Protein AF-0000000074498693 (afdb_homodimer)

Structure (mmCIF, N/CA/C/O backbone):
data_AF-0000000074498693-model_v1
#
loop_
_entity.id
_entity.type
_entity.pdbx_description
1 polymer Gamma-glutamylcyclotransferase
#
loop_
_atom_site.group_PDB
_atom_site.id
_atom_site.type_symbol
_atom_site.label_atom_id
_atom_site.label_alt_id
_atom_site.label_comp_id
_atom_site.label_asym_id
_atom_site.label_entity_id
_atom_site.label_seq_id
_atom_site.pdbx_PDB_ins_code
_atom_site.Cartn_x
_atom_site.Cartn_y
_atom_site.Cartn_z
_atom_site.occupancy
_atom_site.B_iso_or_equiv
_atom_site.auth_seq_id
_atom_site.auth_comp_id
_atom_site.auth_asym_id
_atom_site.auth_atom_id
_atom_site.pdbx_PDB_model_num
ATOM 1 N N . MET A 1 1 ? -15.578 0.5 -3.859 1 61.97 1 MET A N 1
ATOM 2 C CA . MET A 1 1 ? -15.953 -0.867 -4.211 1 61.97 1 MET A CA 1
ATOM 3 C C . MET A 1 1 ? -14.766 -1.813 -4.059 1 61.97 1 MET A C 1
ATOM 5 O O . MET A 1 1 ? -13.609 -1.393 -4.168 1 61.97 1 MET A O 1
ATOM 9 N N . GLU A 1 2 ? -14.906 -3.078 -3.59 1 74.88 2 GLU A N 1
ATOM 10 C CA . GLU A 1 2 ? -13.812 -3.994 -3.289 1 74.88 2 GLU A CA 1
ATOM 11 C C . GLU A 1 2 ? -13.742 -5.125 -4.312 1 74.88 2 GLU A C 1
ATOM 13 O O . GLU A 1 2 ? -14.766 -5.535 -4.863 1 74.88 2 GLU A O 1
ATOM 18 N N . ALA A 1 3 ? -12.625 -5.484 -4.699 1 83.38 3 ALA A N 1
ATOM 19 C CA . ALA A 1 3 ? -12.352 -6.613 -5.59 1 83.38 3 ALA A CA 1
ATOM 20 C C . ALA A 1 3 ? -11.484 -7.66 -4.902 1 83.38 3 ALA A C 1
ATOM 22 O O . ALA A 1 3 ? -10.695 -7.332 -4.016 1 83.38 3 ALA A O 1
ATOM 23 N N . LEU A 1 4 ? -11.805 -8.961 -5.27 1 90.38 4 LEU A N 1
ATOM 24 C CA . LEU A 1 4 ? -10.969 -10.055 -4.789 1 90.38 4 LEU A CA 1
ATOM 25 C C . LEU A 1 4 ? -9.945 -10.453 -5.844 1 90.38 4 LEU A C 1
ATOM 27 O O . LEU A 1 4 ? -10.297 -10.672 -7.008 1 90.38 4 LEU A O 1
ATOM 31 N N . TYR A 1 5 ? -8.734 -10.43 -5.402 1 93.25 5 TYR A N 1
ATOM 32 C CA . TYR A 1 5 ? -7.609 -10.812 -6.25 1 93.25 5 TYR A CA 1
ATOM 33 C C . TYR A 1 5 ? -6.93 -12.07 -5.719 1 93.25 5 TYR A C 1
ATOM 35 O O . TYR A 1 5 ? -6.434 -12.086 -4.59 1 93.25 5 TYR A O 1
ATOM 43 N N . PHE A 1 6 ? -6.93 -13.156 -6.605 1 96.81 6 PHE A N 1
ATOM 44 C CA . PHE A 1 6 ? -6.227 -14.391 -6.27 1 96.81 6 PHE A CA 1
ATOM 45 C C . PHE A 1 6 ? -4.805 -14.367 -6.812 1 96.81 6 PHE A C 1
ATOM 47 O O . PHE A 1 6 ? -4.598 -14.43 -8.031 1 96.81 6 PHE A O 1
ATOM 54 N N . ALA A 1 7 ? -3.871 -14.352 -5.918 1 95.44 7 ALA A N 1
ATOM 55 C CA . ALA A 1 7 ? -2.455 -14.344 -6.277 1 95.44 7 ALA A CA 1
ATOM 56 C C . ALA A 1 7 ? -1.833 -15.727 -6.098 1 95.44 7 ALA A C 1
ATOM 58 O O . ALA A 1 7 ? -2.057 -16.391 -5.078 1 95.44 7 ALA A O 1
ATOM 59 N N . TYR A 1 8 ? -1.045 -16.094 -7.094 1 98.25 8 TYR A N 1
ATOM 60 C CA . TYR A 1 8 ? -0.426 -17.422 -7.043 1 98.25 8 TYR A CA 1
ATOM 61 C C . TYR A 1 8 ? 1.067 -17.328 -7.336 1 98.25 8 TYR A C 1
ATOM 63 O O . TYR A 1 8 ? 1.794 -18.312 -7.184 1 98.25 8 TYR A O 1
ATOM 71 N N . GLY A 1 9 ? 1.577 -16.25 -7.816 1 96.25 9 GLY A N 1
ATOM 72 C CA . GLY A 1 9 ? 2.98 -16.016 -8.133 1 96.25 9 GLY A CA 1
ATOM 73 C C . GLY A 1 9 ? 3.68 -15.125 -7.125 1 96.25 9 GLY A C 1
ATOM 74 O O . GLY A 1 9 ? 3.592 -15.352 -5.918 1 96.25 9 GLY A O 1
ATOM 75 N N . SER A 1 10 ? 4.43 -14.078 -7.652 1 94 10 SER A N 1
ATOM 76 C CA . SER A 1 10 ? 5.219 -13.211 -6.781 1 94 10 SER A CA 1
ATOM 77 C C . SER A 1 10 ? 4.32 -12.391 -5.859 1 94 10 SER A C 1
ATOM 79 O O . SER A 1 10 ? 4.719 -12.047 -4.746 1 94 10 SER A O 1
ATOM 81 N N . ASN A 1 11 ? 3.088 -12.188 -6.266 1 90.44 11 ASN A N 1
ATOM 82 C CA . ASN A 1 11 ? 2.17 -11.375 -5.48 1 90.44 11 ASN A CA 1
ATOM 83 C C . ASN A 1 11 ? 1.578 -12.156 -4.312 1 90.44 11 ASN A C 1
ATOM 85 O O . ASN A 1 11 ? 0.739 -11.641 -3.574 1 90.44 11 ASN A O 1
ATOM 89 N N . LEU A 1 12 ? 2.055 -13.43 -4.156 1 91.88 12 LEU A N 1
ATOM 90 C CA . LEU A 1 12 ? 1.799 -14.062 -2.869 1 91.88 12 LEU A CA 1
ATOM 91 C C . LEU A 1 12 ? 2.365 -13.227 -1.726 1 91.88 12 LEU A C 1
ATOM 93 O O . LEU A 1 12 ? 1.802 -13.203 -0.629 1 91.88 12 LEU A O 1
ATOM 97 N N . LEU A 1 13 ? 3.51 -12.586 -2.037 1 88.88 13 LEU A N 1
ATOM 98 C CA . LEU A 1 13 ? 4.195 -11.789 -1.029 1 88.88 13 LEU A CA 1
ATOM 99 C C . LEU A 1 13 ? 3.617 -10.375 -0.966 1 88.88 13 LEU A C 1
ATOM 101 O O . LEU A 1 13 ? 3.594 -9.664 -1.973 1 88.88 13 LEU A O 1
ATOM 105 N N . ARG A 1 14 ? 3.17 -9.977 0.215 1 83.38 14 ARG A N 1
ATOM 106 C CA . ARG A 1 14 ? 2.508 -8.688 0.404 1 83.38 14 ARG A CA 1
ATOM 107 C C . ARG A 1 14 ? 3.406 -7.539 -0.042 1 83.38 14 ARG A C 1
ATOM 109 O O . ARG A 1 14 ? 2.943 -6.598 -0.691 1 83.38 14 ARG A O 1
ATOM 116 N N . GLU A 1 15 ? 4.672 -7.609 0.373 1 80.31 15 GLU A N 1
ATOM 117 C CA . GLU A 1 15 ? 5.617 -6.551 0.038 1 80.31 15 GLU A CA 1
ATOM 118 C C . GLU A 1 15 ? 5.766 -6.402 -1.474 1 80.31 15 GLU A C 1
ATOM 120 O O . GLU A 1 15 ? 5.941 -5.293 -1.979 1 80.31 15 GLU A O 1
ATOM 125 N N . ARG A 1 16 ? 5.727 -7.57 -2.227 1 82.44 16 ARG A N 1
ATOM 126 C CA . ARG A 1 16 ? 5.773 -7.52 -3.686 1 82.44 16 ARG A CA 1
ATOM 127 C C . ARG A 1 16 ? 4.488 -6.922 -4.254 1 82.44 16 ARG A C 1
ATOM 129 O O . ARG A 1 16 ? 4.531 -6.113 -5.184 1 82.44 16 ARG A O 1
ATOM 136 N N . LEU A 1 17 ? 3.359 -7.336 -3.697 1 80.69 17 LEU A N 1
ATOM 137 C CA . LEU A 1 17 ? 2.061 -6.832 -4.129 1 80.69 17 LEU A CA 1
ATOM 138 C C . LEU A 1 17 ? 2.006 -5.312 -4.02 1 80.69 17 LEU A C 1
ATOM 140 O O . LEU A 1 17 ? 1.424 -4.645 -4.879 1 80.69 17 LEU A O 1
ATOM 144 N N . LEU A 1 18 ? 2.611 -4.887 -3.033 1 74.56 18 LEU A N 1
ATOM 145 C CA . LEU A 1 18 ? 2.475 -3.471 -2.709 1 74.56 18 LEU A CA 1
ATOM 146 C C . LEU A 1 18 ? 3.623 -2.664 -3.303 1 74.56 18 LEU A C 1
ATOM 148 O O . LEU A 1 18 ? 3.695 -1.447 -3.113 1 74.56 18 LEU A O 1
ATOM 152 N N . LEU A 1 19 ? 4.469 -3.646 -4.027 1 62.22 19 LEU A N 1
ATOM 153 C CA . LEU A 1 19 ? 5.598 -2.967 -4.656 1 62.22 19 LEU A CA 1
ATOM 154 C C . LEU A 1 19 ? 5.113 -1.978 -5.711 1 62.22 19 LEU A C 1
ATOM 156 O O . LEU A 1 19 ? 4.277 -2.318 -6.555 1 62.22 19 LEU A O 1
ATOM 160 N N . GLY A 1 20 ? 5.121 -0.682 -5.449 1 56.31 20 GLY A N 1
ATOM 161 C CA . GLY A 1 20 ? 4.73 0.388 -6.352 1 56.31 20 GLY A CA 1
ATOM 162 C C . GLY A 1 20 ? 3.615 1.256 -5.805 1 56.31 20 GLY A C 1
ATOM 163 O O . GLY A 1 20 ? 3.371 2.354 -6.309 1 56.31 20 GLY A O 1
ATOM 164 N N . SER A 1 21 ? 2.75 0.373 -5.301 1 58.94 21 SER A N 1
ATOM 165 C CA . SER A 1 21 ? 1.729 1.173 -4.637 1 58.94 21 SER A CA 1
ATOM 166 C C . SER A 1 21 ? 2.254 1.769 -3.334 1 58.94 21 SER A C 1
ATOM 168 O O . SER A 1 21 ? 1.604 2.625 -2.73 1 58.94 21 SER A O 1
ATOM 170 N N . ALA A 1 22 ? 3.414 1.133 -3.07 1 56.16 22 ALA A N 1
ATOM 171 C CA . ALA A 1 22 ? 3.998 1.378 -1.754 1 56.16 22 ALA A CA 1
ATOM 172 C C . ALA A 1 22 ? 4.574 2.789 -1.662 1 56.16 22 ALA A C 1
ATOM 174 O O . ALA A 1 22 ? 5.059 3.334 -2.656 1 56.16 22 ALA A O 1
ATOM 175 N N . ALA A 1 23 ? 3.969 3.529 -0.821 1 63.62 23 ALA A N 1
ATOM 176 C CA . ALA A 1 23 ? 4.625 4.758 -0.383 1 63.62 23 ALA A CA 1
ATOM 177 C C . ALA A 1 23 ? 5.809 4.453 0.53 1 63.62 23 ALA A C 1
ATOM 179 O O . ALA A 1 23 ? 5.672 3.717 1.51 1 63.62 23 ALA A O 1
ATOM 180 N N . ALA A 1 24 ? 6.977 4.676 -0.04 1 69.5 24 ALA A N 1
ATOM 181 C CA . ALA A 1 24 ? 8.156 4.547 0.816 1 69.5 24 ALA A CA 1
ATOM 182 C C . ALA A 1 24 ? 8.484 5.867 1.498 1 69.5 24 ALA A C 1
ATOM 184 O O . ALA A 1 24 ? 8.453 6.926 0.865 1 69.5 24 ALA A O 1
ATOM 185 N N . PRO A 1 25 ? 8.703 5.758 2.82 1 76.56 25 PRO A N 1
ATOM 186 C CA . PRO A 1 25 ? 9.102 7.008 3.469 1 76.56 25 PRO A CA 1
ATOM 187 C C . PRO A 1 25 ? 10.5 7.473 3.047 1 76.56 25 PRO A C 1
ATOM 189 O O . PRO A 1 25 ? 11.445 6.68 3.043 1 76.56 25 PRO A O 1
ATOM 192 N N . CYS A 1 26 ? 10.562 8.656 2.596 1 78.62 26 CYS A N 1
ATOM 193 C CA . CYS A 1 26 ? 11.844 9.289 2.291 1 78.62 26 CYS A CA 1
ATOM 194 C C . CYS A 1 26 ? 12.461 9.906 3.541 1 78.62 26 CYS A C 1
ATOM 196 O O . CYS A 1 26 ? 13.688 9.961 3.67 1 78.62 26 CYS A O 1
ATOM 198 N N . GLY A 1 27 ? 11.664 10.359 4.43 1 87.56 27 GLY A N 1
ATOM 199 C CA . GLY A 1 27 ? 12.117 10.977 5.668 1 87.56 27 GLY A CA 1
ATOM 200 C C . GLY A 1 27 ? 11.219 12.109 6.137 1 87.56 27 GLY A C 1
ATOM 201 O O . GLY A 1 27 ? 10.273 12.484 5.441 1 87.56 27 GLY A O 1
ATOM 202 N N . THR A 1 28 ? 11.578 12.586 7.379 1 94.81 28 THR A N 1
ATOM 203 C CA . THR A 1 28 ? 10.852 13.734 7.906 1 94.81 28 THR A CA 1
ATOM 204 C C . THR A 1 28 ? 11.328 15.023 7.25 1 94.81 28 THR A C 1
ATOM 206 O O . THR A 1 28 ? 12.438 15.078 6.703 1 94.81 28 THR A O 1
ATOM 209 N N . ALA A 1 29 ? 10.484 16.031 7.195 1 97.25 29 ALA A N 1
ATOM 210 C CA . ALA A 1 29 ? 10.828 17.344 6.652 1 97.25 29 ALA A CA 1
ATOM 211 C C . ALA A 1 29 ? 10.008 18.438 7.309 1 97.25 29 ALA A C 1
ATOM 213 O O . ALA A 1 29 ? 8.977 18.172 7.934 1 97.25 29 ALA A O 1
ATOM 214 N N . ARG A 1 30 ? 10.523 19.594 7.168 1 98.31 30 ARG A N 1
ATOM 215 C CA . ARG A 1 30 ? 9.898 20.797 7.742 1 98.31 30 ARG A CA 1
ATOM 216 C C . ARG A 1 30 ? 9.367 21.719 6.648 1 98.31 30 ARG A C 1
ATOM 218 O O . ARG A 1 30 ? 10.07 22 5.672 1 98.31 30 ARG A O 1
ATOM 225 N N . LEU A 1 31 ? 8.133 22.125 6.727 1 98.56 31 LEU A N 1
ATOM 226 C CA . LEU A 1 31 ? 7.535 23.156 5.883 1 98.56 31 LEU A CA 1
ATOM 227 C C . LEU A 1 31 ? 7.547 24.5 6.59 1 98.56 31 LEU A C 1
ATOM 229 O O . LEU A 1 31 ? 6.758 24.734 7.508 1 98.56 31 LEU A O 1
ATOM 233 N N . PRO A 1 32 ? 8.438 25.391 6.156 1 97.94 32 PRO A N 1
ATOM 234 C CA . PRO A 1 32 ? 8.484 26.703 6.82 1 97.94 32 PRO A CA 1
ATOM 235 C C . PRO A 1 32 ? 7.336 27.625 6.406 1 97.94 32 PRO A C 1
ATOM 237 O O . PRO A 1 32 ? 6.727 27.406 5.355 1 97.94 32 PRO A O 1
ATOM 240 N N . ASP A 1 33 ? 6.973 28.594 7.242 1 98.12 33 ASP A N 1
ATOM 241 C CA . ASP A 1 33 ? 6.066 29.719 6.996 1 98.12 33 ASP A CA 1
ATOM 242 C C . ASP A 1 33 ? 4.625 29.234 6.844 1 98.12 33 ASP A C 1
ATOM 244 O O . ASP A 1 33 ? 3.795 29.922 6.242 1 98.12 33 ASP A O 1
ATOM 248 N N . PHE A 1 34 ? 4.312 28.078 7.312 1 98.44 34 PHE A N 1
ATOM 249 C CA . PHE A 1 34 ? 2.973 27.516 7.445 1 98.44 34 PHE A CA 1
ATOM 250 C C . PHE A 1 34 ? 2.715 27.078 8.883 1 98.44 34 PHE A C 1
ATOM 252 O O . PHE A 1 34 ? 3.656 26.844 9.641 1 98.44 34 PHE A O 1
ATOM 259 N N . LYS A 1 35 ? 1.528 26.953 9.219 1 98.25 35 LYS A N 1
ATOM 260 C CA . LYS A 1 35 ? 1.15 26.328 10.484 1 98.25 35 LYS A CA 1
ATOM 261 C C . LYS A 1 35 ? 0.083 25.25 10.273 1 98.25 35 LYS A C 1
ATOM 263 O O . LYS A 1 35 ? -0.69 25.312 9.312 1 98.25 35 LYS A O 1
ATOM 268 N N . LEU A 1 36 ? 0.087 24.234 11.141 1 98.56 36 LEU A N 1
ATOM 269 C CA . LEU A 1 36 ? -0.944 23.203 11.195 1 98.56 36 LEU A CA 1
ATOM 270 C C . LEU A 1 36 ? -2.225 23.75 11.82 1 98.56 36 LEU A C 1
ATOM 272 O O . LEU A 1 36 ? -2.176 24.438 12.844 1 98.56 36 LEU A O 1
ATOM 276 N N . ASP A 1 37 ? -3.277 23.609 11.188 1 98.12 37 ASP A N 1
ATOM 277 C CA . ASP A 1 37 ? -4.59 23.953 11.727 1 98.12 37 ASP A CA 1
ATOM 278 C C . ASP A 1 37 ? -5.598 22.844 11.453 1 98.12 37 ASP A C 1
ATOM 280 O O . ASP A 1 37 ? -5.285 21.859 10.766 1 98.12 37 ASP A O 1
ATOM 284 N N . PHE A 1 38 ? -6.727 22.922 12.086 1 98.56 38 PHE A N 1
ATOM 285 C CA . PHE A 1 38 ? -7.801 21.953 11.93 1 98.56 38 PHE A CA 1
ATOM 286 C C . PHE A 1 38 ? -9.117 22.641 11.609 1 98.56 38 PHE A C 1
ATOM 288 O O . PHE A 1 38 ? -9.414 23.719 12.148 1 98.56 38 PHE A O 1
ATOM 295 N N . GLY A 1 39 ? -9.828 22.031 10.734 1 97.38 39 GLY A N 1
ATOM 296 C CA . GLY A 1 39 ? -11.094 22.672 10.414 1 97.38 39 GLY A CA 1
ATOM 297 C C . GLY A 1 39 ? -12.031 21.781 9.617 1 97.38 39 GLY A C 1
ATOM 298 O O . GLY A 1 39 ? -11.75 20.594 9.414 1 97.38 39 GLY A O 1
ATOM 299 N N . HIS A 1 40 ? -13.188 22.406 9.328 1 96 40 HIS A N 1
ATOM 300 C CA . HIS A 1 40 ? -14.258 21.797 8.555 1 96 40 HIS A CA 1
ATOM 301 C C . HIS A 1 40 ? -14.383 22.453 7.18 1 96 40 HIS A C 1
ATOM 303 O O . HIS A 1 40 ? -14.398 23.672 7.066 1 96 40 HIS A O 1
ATOM 309 N N . HIS A 1 41 ? -14.398 21.578 6.145 1 95.31 41 HIS A N 1
ATOM 310 C CA . HIS A 1 41 ? -14.656 22.109 4.812 1 95.31 41 HIS A CA 1
ATOM 311 C C . HIS A 1 41 ? -16.031 22.766 4.73 1 95.31 41 HIS A C 1
ATOM 313 O O . HIS A 1 41 ? -17.047 22.109 4.93 1 95.31 41 HIS A O 1
ATOM 319 N N . GLN A 1 42 ? -16.109 24.062 4.52 1 94.75 42 GLN A N 1
ATOM 320 C CA . GLN A 1 42 ? -17.328 24.859 4.434 1 94.75 42 GLN A CA 1
ATOM 321 C C . GLN A 1 42 ? -18.172 24.703 5.699 1 94.75 42 GLN A C 1
ATOM 323 O O . GLN A 1 42 ? -19.391 24.688 5.637 1 94.75 42 GLN A O 1
ATOM 328 N N . GLY A 1 43 ? -17.5 24.469 6.754 1 94.75 43 GLY A N 1
ATOM 329 C CA . GLY A 1 43 ? -18.172 24.422 8.039 1 94.75 43 GLY A CA 1
ATOM 330 C C . GLY A 1 43 ? -18.859 23.094 8.312 1 94.75 43 GLY A C 1
ATOM 331 O O . GLY A 1 43 ? -19.484 22.906 9.352 1 94.75 43 GLY A O 1
ATOM 332 N N . ARG A 1 44 ? -18.703 22.188 7.438 1 92.38 44 ARG A N 1
ATOM 333 C CA . ARG A 1 44 ? -19.344 20.891 7.594 1 92.38 44 ARG A CA 1
ATOM 334 C C . ARG A 1 44 ? -18.406 19.891 8.25 1 92.38 44 ARG A C 1
ATOM 336 O O . ARG A 1 44 ? -17.312 19.641 7.742 1 92.38 44 ARG A O 1
ATOM 343 N N . THR A 1 45 ? -18.844 19.438 9.352 1 92.62 45 THR A N 1
ATOM 344 C CA . THR A 1 45 ? -18.047 18.453 10.078 1 92.62 45 THR A CA 1
ATOM 345 C C . THR A 1 45 ? -17.812 17.203 9.227 1 92.62 45 THR A C 1
ATOM 347 O O . THR A 1 45 ? -18.734 16.734 8.555 1 92.62 45 THR A O 1
ATOM 350 N N . SER A 1 46 ? -16.609 16.703 9.234 1 91.44 46 SER A N 1
ATOM 351 C CA . SER A 1 46 ? -16.266 15.484 8.508 1 91.44 46 SER A CA 1
ATOM 352 C C . SER A 1 46 ? -17.109 14.312 8.984 1 91.44 46 SER A C 1
ATOM 354 O O . SER A 1 46 ? -17.109 13.977 10.172 1 91.44 46 SER A O 1
ATOM 356 N N . PRO A 1 47 ? -17.875 13.727 8.102 1 88.69 47 PRO A N 1
ATOM 357 C CA . PRO A 1 47 ? -18.641 12.555 8.516 1 88.69 47 PRO A CA 1
ATOM 358 C C . PRO A 1 47 ? -17.766 11.352 8.836 1 88.69 47 PRO A C 1
ATOM 360 O O . PRO A 1 47 ? -18.203 10.422 9.523 1 88.69 47 PRO A O 1
ATOM 363 N N . VAL A 1 48 ? -16.578 11.398 8.391 1 88.75 48 VAL A N 1
ATOM 364 C CA . VAL A 1 48 ? -15.648 10.281 8.547 1 88.75 48 VAL A CA 1
ATOM 365 C C . VAL A 1 48 ? -14.922 10.391 9.891 1 88.75 48 VAL A C 1
ATOM 367 O O . VAL A 1 48 ? -14.812 9.406 10.625 1 88.75 48 VAL A O 1
ATOM 370 N N . TRP A 1 49 ? -14.445 11.617 10.188 1 94.44 49 TRP A N 1
ATOM 371 C CA . TRP A 1 49 ? -13.562 11.781 11.336 1 94.44 49 TRP A CA 1
ATOM 372 C C . TRP A 1 49 ? -14.305 12.422 12.508 1 94.44 49 TRP A C 1
ATOM 374 O O . TRP A 1 49 ? -13.781 12.477 13.625 1 94.44 49 TRP A O 1
ATOM 384 N N . HIS A 1 50 ? -15.539 12.953 12.25 1 95.94 50 HIS A N 1
ATOM 385 C CA . HIS A 1 50 ? -16.406 13.531 13.273 1 95.94 50 HIS A CA 1
ATOM 386 C C . HIS A 1 50 ? -15.688 14.641 14.031 1 95.94 50 HIS A C 1
ATOM 388 O O . HIS A 1 50 ? -15.805 14.734 15.258 1 95.94 50 HIS A O 1
ATOM 394 N N . GLY A 1 51 ? -14.906 15.422 13.422 1 97.56 51 GLY A N 1
ATOM 395 C CA . GLY A 1 51 ? -14.172 16.578 13.891 1 97.56 51 GLY A CA 1
ATOM 396 C C . GLY A 1 51 ? -13.414 17.297 12.781 1 97.56 51 GLY A C 1
ATOM 397 O O . GLY A 1 51 ? -13.508 16.906 11.609 1 97.56 51 GLY A O 1
ATOM 398 N N . GLY A 1 52 ? -12.758 18.359 13.164 1 97.5 52 GLY A N 1
ATOM 399 C CA . GLY A 1 52 ? -11.914 19.031 12.188 1 97.5 52 GLY A CA 1
ATOM 400 C C . GLY A 1 52 ? -10.766 18.156 11.695 1 97.5 52 GLY A C 1
ATOM 401 O O . GLY A 1 52 ? -10.18 17.406 12.469 1 97.5 52 GLY A O 1
ATOM 402 N N . THR A 1 53 ? -10.438 18.266 10.406 1 97.31 53 THR A N 1
ATOM 403 C CA . THR A 1 53 ? -9.273 17.578 9.852 1 97.31 53 THR A CA 1
ATOM 404 C C . THR A 1 53 ? -8.141 18.562 9.594 1 97.31 53 THR A C 1
ATOM 406 O O . THR A 1 53 ? -8.367 19.781 9.555 1 97.31 53 THR A O 1
ATOM 409 N N . ALA A 1 54 ? -6.949 18.016 9.531 1 98.31 54 ALA A N 1
ATOM 410 C CA . ALA A 1 54 ? -5.746 18.844 9.492 1 98.31 54 ALA A CA 1
ATOM 411 C C . ALA A 1 54 ? -5.629 19.578 8.164 1 98.31 54 ALA A C 1
ATOM 413 O O . ALA A 1 54 ? -5.949 19.031 7.109 1 98.31 54 ALA A O 1
ATOM 414 N N . THR A 1 55 ? -5.145 20.781 8.227 1 98.19 55 THR A N 1
ATOM 415 C CA . THR A 1 55 ? -4.762 21.578 7.062 1 98.19 55 THR A CA 1
ATOM 416 C C . THR A 1 55 ? -3.562 22.469 7.391 1 98.19 55 THR A C 1
ATOM 418 O O . THR A 1 55 ? -3.119 22.516 8.539 1 98.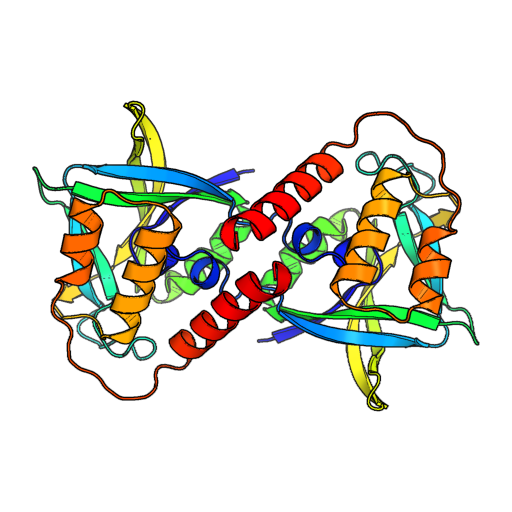19 55 THR A O 1
ATOM 421 N N . ILE A 1 56 ? -2.98 23.016 6.359 1 98.31 56 ILE A N 1
ATOM 422 C CA . ILE A 1 56 ? -1.886 23.953 6.547 1 98.31 56 ILE A CA 1
ATOM 423 C C . ILE A 1 56 ? -2.293 25.328 6.016 1 98.31 56 ILE A C 1
ATOM 425 O O . ILE A 1 56 ? -3.012 25.422 5.016 1 98.31 56 ILE A O 1
ATOM 429 N N . VAL A 1 57 ? -1.888 26.328 6.746 1 97.12 57 VAL A N 1
ATOM 430 C CA . VAL A 1 57 ? -2.178 27.719 6.367 1 97.12 57 VAL A CA 1
ATOM 431 C C . VAL A 1 57 ? -0.9 28.547 6.441 1 97.12 57 VAL A C 1
ATOM 433 O O . VAL A 1 57 ? -0.036 28.297 7.285 1 97.12 57 VAL A O 1
ATOM 436 N N . GLN A 1 58 ? -0.766 29.516 5.449 1 96.69 58 GLN A N 1
ATOM 437 C CA . GLN A 1 58 ? 0.401 30.391 5.473 1 96.69 58 GLN A CA 1
ATOM 438 C C . GLN A 1 58 ? 0.503 31.141 6.797 1 96.69 58 GLN A C 1
ATOM 440 O O . GLN A 1 58 ? -0.48 31.719 7.27 1 96.69 58 GLN A O 1
ATOM 445 N N . SER A 1 59 ? 1.594 31.078 7.418 1 97.75 59 SER A N 1
ATOM 446 C CA . SER A 1 59 ? 1.916 31.703 8.695 1 97.75 59 SER A CA 1
ATOM 447 C C . SER A 1 59 ? 3.414 31.953 8.82 1 97.75 59 SER A C 1
ATOM 449 O O . SER A 1 59 ? 4.148 31.125 9.359 1 97.75 59 SER A O 1
ATOM 451 N N . PRO A 1 60 ? 3.83 33.188 8.375 1 97.56 60 PRO A N 1
ATOM 452 C CA . PRO A 1 60 ? 5.266 33.5 8.414 1 97.56 60 PRO A CA 1
ATOM 453 C C . PRO A 1 60 ? 5.875 33.281 9.797 1 97.56 60 PRO A C 1
ATOM 455 O O . PRO A 1 60 ? 5.34 33.75 10.805 1 97.56 60 PRO A O 1
ATOM 458 N N . GLY A 1 61 ? 6.949 32.562 9.852 1 97.38 61 GLY A N 1
ATOM 459 C CA . GLY A 1 61 ? 7.668 32.312 11.094 1 97.38 61 GLY A CA 1
ATOM 460 C C . GLY A 1 61 ? 7.32 30.984 11.727 1 97.38 61 GLY A C 1
ATOM 461 O O . GLY A 1 61 ? 8.07 30.469 12.562 1 97.38 61 GLY A O 1
ATOM 462 N N . ASP A 1 62 ? 6.168 30.391 11.406 1 98 62 ASP A N 1
ATOM 463 C CA . ASP A 1 62 ? 5.766 29.094 11.914 1 98 62 ASP A CA 1
ATOM 464 C C . ASP A 1 62 ? 6.301 27.969 11.031 1 98 62 ASP A C 1
ATOM 466 O O . ASP A 1 62 ? 7 28.219 10.047 1 98 62 ASP A O 1
ATOM 470 N N . GLU A 1 63 ? 6.09 26.734 11.453 1 98.19 63 GLU A N 1
ATOM 471 C CA . GLU A 1 63 ? 6.535 25.578 10.68 1 98.19 63 GLU A CA 1
ATOM 472 C C . GLU A 1 63 ? 5.613 24.375 10.906 1 98.19 63 GLU A C 1
ATOM 474 O O . GLU A 1 63 ? 4.98 24.266 11.953 1 98.19 63 GLU A O 1
ATOM 479 N N . VAL A 1 64 ? 5.535 23.594 9.922 1 98.69 64 VAL A N 1
ATOM 480 C CA . VAL A 1 64 ? 4.844 22.312 10.008 1 98.69 64 VAL A CA 1
ATOM 481 C C . VAL A 1 64 ? 5.824 21.172 9.727 1 98.69 64 VAL A C 1
ATOM 483 O O . VAL A 1 64 ? 6.559 21.203 8.742 1 98.69 64 VAL A O 1
ATOM 486 N N . TRP A 1 65 ? 5.922 20.25 10.633 1 98.56 65 TRP A N 1
ATOM 487 C CA . TRP A 1 65 ? 6.711 19.047 10.398 1 98.56 65 TRP A CA 1
ATOM 488 C C . TRP A 1 65 ? 5.844 17.938 9.828 1 98.56 65 TRP A C 1
ATOM 490 O O . TRP A 1 65 ? 4.695 17.75 10.25 1 98.56 65 TRP A O 1
ATOM 500 N N . GLY A 1 66 ? 6.359 17.234 8.883 1 98.12 66 GLY A N 1
ATOM 501 C CA . GLY A 1 66 ? 5.688 16.109 8.273 1 98.12 66 GLY A CA 1
ATOM 502 C C . GLY A 1 66 ? 6.648 15.062 7.73 1 98.12 66 GLY A C 1
ATOM 503 O O . GLY A 1 66 ? 7.824 15.047 8.094 1 98.12 66 GLY A O 1
ATOM 504 N N . VAL A 1 67 ? 6.137 14.086 7.004 1 95.38 67 VAL A N 1
ATOM 505 C CA . VAL A 1 67 ? 6.91 13.031 6.355 1 95.38 67 VAL A CA 1
ATOM 506 C C . VAL A 1 67 ? 6.789 13.164 4.836 1 95.38 67 VAL A C 1
ATOM 508 O O . VAL A 1 67 ? 5.719 13.484 4.32 1 95.38 67 VAL A O 1
ATOM 511 N N . VAL A 1 68 ? 7.914 12.992 4.184 1 93.44 68 VAL A N 1
ATOM 512 C CA . VAL A 1 68 ? 7.914 12.922 2.725 1 93.44 68 VAL A CA 1
ATOM 513 C C . VAL A 1 68 ? 7.848 11.469 2.277 1 93.44 68 VAL A C 1
ATOM 515 O O . VAL A 1 68 ? 8.719 10.664 2.619 1 93.44 68 VAL A O 1
ATOM 518 N N . TRP A 1 69 ? 6.699 11.148 1.555 1 87.69 69 TRP A N 1
ATOM 519 C CA . TRP A 1 69 ? 6.539 9.836 0.944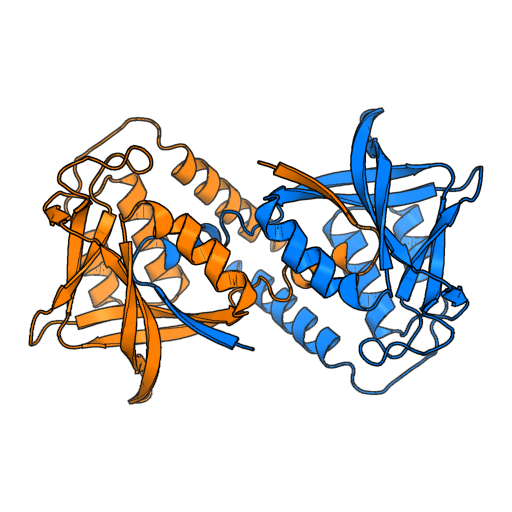 1 87.69 69 TRP A CA 1
ATOM 520 C C . TRP A 1 69 ? 6.969 9.852 -0.519 1 87.69 69 TRP A C 1
ATOM 522 O O . TRP A 1 69 ? 6.66 10.797 -1.249 1 87.69 69 TRP A O 1
ATOM 532 N N . LYS A 1 70 ? 7.785 8.922 -0.833 1 83 70 LYS A N 1
ATOM 533 C CA . LYS A 1 70 ? 8.031 8.641 -2.246 1 83 70 LYS A CA 1
ATOM 534 C C . LYS A 1 70 ? 7.008 7.652 -2.797 1 83 70 LYS A C 1
ATOM 536 O O . LYS A 1 70 ? 6.82 6.57 -2.242 1 83 70 LYS A O 1
ATOM 541 N N . MET A 1 71 ? 6.262 8.07 -3.818 1 77.94 71 MET A N 1
ATOM 542 C CA . MET A 1 71 ? 5.215 7.199 -4.34 1 77.94 71 MET A CA 1
ATOM 543 C C . MET A 1 71 ? 5.18 7.238 -5.863 1 77.94 71 MET A C 1
ATOM 545 O O . MET A 1 71 ? 5.68 8.188 -6.477 1 77.94 71 MET A O 1
ATOM 549 N N . ASN A 1 72 ? 4.602 6.238 -6.41 1 70.94 72 ASN A N 1
ATOM 550 C CA . ASN A 1 72 ? 4.402 6.219 -7.855 1 70.94 72 ASN A CA 1
ATOM 551 C C . ASN A 1 72 ? 3.316 7.203 -8.281 1 70.94 72 ASN A C 1
ATOM 553 O O . ASN A 1 72 ? 2.287 7.328 -7.613 1 70.94 72 ASN A O 1
ATOM 557 N N . THR A 1 73 ? 3.574 7.891 -9.406 1 73.81 73 THR A N 1
ATOM 558 C CA . THR A 1 73 ? 2.615 8.867 -9.914 1 73.81 73 THR A CA 1
ATOM 559 C C . THR A 1 73 ? 1.258 8.211 -10.164 1 73.81 73 THR A C 1
ATOM 561 O O . THR A 1 73 ? 0.221 8.875 -10.094 1 73.81 73 THR A O 1
ATOM 564 N N . SER A 1 74 ? 1.257 6.926 -10.359 1 67.94 74 SER A N 1
ATOM 565 C CA . SER A 1 74 ? 0.01 6.211 -10.609 1 67.94 74 SER A CA 1
ATOM 566 C C . SER A 1 74 ? -0.854 6.141 -9.359 1 67.94 74 SER A C 1
ATOM 568 O O . SER A 1 74 ? -2.061 5.898 -9.438 1 67.94 74 SER A O 1
ATOM 570 N N . ASN A 1 75 ? -0.217 6.422 -8.258 1 72.25 75 ASN A N 1
ATOM 571 C CA . ASN A 1 75 ? -0.938 6.352 -6.988 1 72.25 75 ASN A CA 1
ATOM 572 C C . ASN A 1 75 ? -1.531 7.707 -6.605 1 72.25 75 ASN A C 1
ATOM 574 O O . ASN A 1 75 ? -2.301 7.805 -5.648 1 72.25 75 ASN A O 1
ATOM 578 N N . LEU A 1 76 ? -1.198 8.734 -7.383 1 76.94 76 LEU A N 1
ATOM 579 C CA . LEU A 1 76 ? -1.623 10.094 -7.047 1 76.94 76 LEU A CA 1
ATOM 580 C C . LEU A 1 76 ? -3.139 10.227 -7.145 1 76.94 76 LEU A C 1
ATOM 582 O O . LEU A 1 76 ? -3.752 10.969 -6.375 1 76.94 76 LEU A O 1
ATOM 586 N N . SER A 1 77 ? -3.701 9.484 -8.086 1 76.94 77 SER A N 1
ATOM 587 C CA . SER A 1 77 ? -5.152 9.555 -8.227 1 76.94 77 SER A CA 1
ATOM 588 C C . SER A 1 77 ? -5.855 8.984 -7 1 76.94 77 SER A C 1
ATOM 590 O O . SER A 1 77 ? -6.875 9.516 -6.559 1 76.94 77 SER A O 1
ATOM 592 N N . SER A 1 78 ? -5.34 7.883 -6.469 1 74.88 78 SER A N 1
ATOM 593 C CA . SER A 1 78 ? -5.898 7.301 -5.25 1 74.88 78 SER A CA 1
ATOM 594 C C . SER A 1 78 ? -5.73 8.242 -4.062 1 74.88 78 SER A C 1
ATOM 596 O O . SER A 1 78 ? -6.637 8.375 -3.236 1 74.88 78 SER A O 1
ATOM 598 N N . LEU A 1 79 ? -4.605 8.898 -3.947 1 83.31 79 LEU A N 1
ATOM 599 C CA . LEU A 1 79 ? -4.367 9.883 -2.895 1 83.31 79 LEU A CA 1
ATOM 600 C C . LEU A 1 79 ? -5.332 11.055 -3.014 1 83.31 79 LEU A C 1
ATOM 602 O O . LEU A 1 79 ? -5.871 11.523 -2.01 1 83.31 79 LEU A O 1
ATOM 606 N N . ASP A 1 80 ? -5.578 11.547 -4.258 1 86.31 80 ASP A N 1
ATOM 607 C CA . ASP A 1 80 ? -6.543 12.609 -4.508 1 86.31 80 ASP A CA 1
ATOM 608 C C . ASP A 1 80 ? -7.941 12.203 -4.047 1 86.31 80 ASP A C 1
ATOM 610 O O . ASP A 1 80 ? -8.688 13.031 -3.516 1 86.31 80 ASP A O 1
ATOM 614 N N . LYS A 1 81 ? -8.289 10.984 -4.309 1 81.12 81 LYS A N 1
ATOM 615 C CA . LYS A 1 81 ? -9.594 10.492 -3.875 1 81.12 81 LYS A CA 1
ATOM 616 C C . LYS A 1 81 ? -9.695 10.469 -2.352 1 81.12 81 LYS A C 1
ATOM 618 O O . LYS A 1 81 ? -10.727 10.844 -1.789 1 81.12 81 LYS A O 1
ATOM 623 N N . GLN A 1 82 ? -8.625 10.008 -1.675 1 82.38 82 GLN A N 1
ATOM 624 C CA . GLN A 1 82 ? -8.586 9.969 -0.217 1 82.38 82 GLN A CA 1
ATOM 625 C C . GLN A 1 82 ? -8.789 11.359 0.376 1 82.38 82 GLN A C 1
ATOM 627 O O . GLN A 1 82 ? -9.422 11.516 1.421 1 82.38 82 GLN A O 1
ATOM 632 N N . GLU A 1 83 ? -8.211 12.391 -0.329 1 90.25 83 GLU A N 1
ATOM 633 C CA . GLU A 1 83 ? -8.258 13.766 0.171 1 90.25 83 GLU A CA 1
ATOM 634 C C . GLU A 1 83 ? -9.484 14.5 -0.344 1 90.25 83 GLU A C 1
ATOM 636 O O . GLU A 1 83 ? -9.68 15.68 -0.05 1 90.25 83 GLU A O 1
ATOM 641 N N . GLY A 1 84 ? -10.359 13.859 -1.084 1 88.56 84 GLY A N 1
ATOM 642 C CA . GLY A 1 84 ? -11.602 14.438 -1.567 1 88.56 84 GLY A CA 1
ATOM 643 C C . GLY A 1 84 ? -11.383 15.578 -2.545 1 88.56 84 GLY A C 1
ATOM 644 O O . GLY A 1 84 ? -12.125 16.562 -2.525 1 88.56 84 GLY A O 1
ATOM 645 N N . VAL A 1 85 ? -10.375 15.453 -3.424 1 90.81 85 VAL A N 1
ATOM 646 C CA . VAL A 1 85 ? -10.055 16.516 -4.371 1 90.81 85 VAL A CA 1
ATOM 647 C C . VAL A 1 85 ? -11.227 16.734 -5.328 1 90.81 85 VAL A C 1
ATOM 649 O O . VAL A 1 85 ? -11.617 17.859 -5.59 1 90.81 85 VAL A O 1
ATOM 652 N N . ALA A 1 86 ? -11.812 15.672 -5.836 1 86.94 86 ALA A N 1
ATOM 653 C CA . ALA A 1 86 ? -12.93 15.766 -6.773 1 86.94 86 ALA A CA 1
ATOM 654 C C . ALA A 1 86 ? -14.133 16.453 -6.129 1 86.94 86 ALA A C 1
ATOM 656 O O . ALA A 1 86 ? -14.883 17.156 -6.801 1 86.94 86 ALA A O 1
ATOM 657 N N . ASP A 1 87 ? -14.273 16.297 -4.832 1 89.75 87 ASP A N 1
ATOM 658 C CA . ASP A 1 87 ? -15.391 16.891 -4.098 1 89.75 87 ASP A CA 1
ATOM 659 C C . ASP A 1 87 ? -15.055 18.312 -3.646 1 89.75 87 ASP A C 1
ATOM 661 O O . ASP A 1 87 ? -15.883 18.969 -3.016 1 89.75 87 ASP A O 1
ATOM 665 N N . GLY A 1 88 ? -13.867 18.734 -3.865 1 92.25 88 GLY A N 1
ATOM 666 C CA . GLY A 1 88 ? -13.461 20.094 -3.539 1 92.25 88 GLY A CA 1
ATOM 667 C C . GLY A 1 88 ? -13.07 20.266 -2.084 1 92.25 88 GLY A C 1
ATOM 668 O O . GLY A 1 88 ? -13 21.391 -1.586 1 92.25 88 GLY A O 1
ATOM 669 N N . ILE A 1 89 ? -12.852 19.219 -1.358 1 93.38 89 ILE A N 1
ATOM 670 C CA . ILE A 1 89 ? -12.516 19.312 0.059 1 93.38 89 ILE A CA 1
ATOM 671 C C . ILE A 1 89 ? -11.094 19.844 0.22 1 93.38 89 ILE A C 1
ATOM 673 O O . ILE A 1 89 ? -10.875 20.875 0.865 1 93.38 89 ILE A O 1
ATOM 677 N N . TYR A 1 90 ? -10.133 19.078 -0.298 1 96.56 90 TYR A N 1
ATOM 678 C CA . TYR A 1 90 ? -8.75 19.562 -0.34 1 96.56 90 TYR A CA 1
ATOM 679 C C . TYR A 1 90 ? -8.328 19.875 -1.769 1 96.56 90 TYR A C 1
ATOM 681 O O . TYR A 1 90 ? -8.836 19.281 -2.721 1 96.56 90 TYR A O 1
ATOM 689 N N . VAL A 1 91 ? -7.367 20.781 -1.961 1 96.75 91 VAL A N 1
ATOM 690 C CA . VAL A 1 91 ? -6.723 21.078 -3.236 1 96.75 91 VAL A CA 1
ATOM 691 C C . VAL A 1 91 ? -5.25 20.672 -3.176 1 96.75 91 VAL A C 1
ATOM 693 O O . VAL A 1 91 ? -4.582 20.891 -2.164 1 96.75 91 VAL A O 1
ATOM 696 N N . PRO A 1 92 ? -4.801 19.922 -4.203 1 96.12 92 PRO A N 1
ATOM 697 C CA . PRO A 1 92 ? -3.357 19.688 -4.254 1 96.12 92 PRO A CA 1
ATOM 698 C C . PRO A 1 92 ? -2.545 20.969 -4.414 1 96.12 92 PRO A C 1
ATOM 700 O O . PRO A 1 92 ? -2.945 21.859 -5.156 1 96.12 92 PRO A O 1
ATOM 703 N N . ILE A 1 93 ? -1.453 21.078 -3.713 1 96.44 93 ILE A N 1
ATOM 704 C CA . ILE A 1 93 ? -0.531 22.203 -3.834 1 96.44 93 ILE A CA 1
ATOM 705 C C . ILE A 1 93 ? 0.901 21.688 -3.945 1 96.44 93 ILE A C 1
ATOM 707 O O . ILE A 1 93 ? 1.195 20.562 -3.535 1 96.44 93 ILE A O 1
ATOM 711 N N . GLU A 1 94 ? 1.721 22.484 -4.594 1 96.44 94 GLU A N 1
ATOM 712 C CA . GLU A 1 94 ? 3.154 22.203 -4.613 1 96.44 94 GLU A CA 1
ATOM 713 C C . GLU A 1 94 ? 3.896 23.047 -3.588 1 96.44 94 GLU A C 1
ATOM 715 O O . GLU A 1 94 ? 3.742 24.281 -3.557 1 96.44 94 GLU A O 1
ATOM 720 N N . ILE A 1 95 ? 4.652 22.406 -2.74 1 96.69 95 ILE A N 1
ATOM 721 C CA . ILE A 1 95 ? 5.363 23.109 -1.684 1 96.69 95 ILE A CA 1
ATOM 722 C C . ILE A 1 95 ? 6.828 22.688 -1.665 1 96.69 95 ILE A C 1
ATOM 724 O O . ILE A 1 95 ? 7.184 21.641 -2.215 1 96.69 95 ILE A O 1
ATOM 728 N N . ASN A 1 96 ? 7.621 23.547 -1.054 1 97.25 96 ASN A N 1
ATOM 729 C CA . ASN A 1 96 ? 9.016 23.234 -0.783 1 97.25 96 ASN A CA 1
ATOM 730 C C . ASN A 1 96 ? 9.258 22.984 0.702 1 97.25 96 ASN A C 1
ATOM 732 O O . ASN A 1 96 ? 8.953 23.828 1.54 1 97.25 96 ASN A O 1
ATOM 736 N N . VAL A 1 97 ? 9.758 21.781 0.983 1 98 97 VAL A N 1
ATOM 737 C CA . VAL A 1 97 ? 10.039 21.422 2.369 1 98 97 VAL A CA 1
ATOM 738 C C . VAL A 1 97 ? 11.547 21.25 2.557 1 98 97 VAL A C 1
ATOM 740 O O . VAL A 1 97 ? 12.281 21.062 1.584 1 98 97 VAL A O 1
ATOM 743 N N . HIS A 1 98 ? 11.977 21.328 3.818 1 97.69 98 HIS A N 1
ATOM 744 C CA . HIS A 1 98 ? 13.383 21.188 4.172 1 97.69 98 HIS A CA 1
ATOM 745 C C . HIS A 1 98 ? 13.617 19.922 4.984 1 97.69 98 HIS A C 1
ATOM 747 O O . HIS A 1 98 ? 13.023 19.75 6.047 1 97.69 98 HIS A O 1
ATOM 753 N N . THR A 1 99 ? 14.523 19.141 4.535 1 95.62 99 THR A N 1
ATOM 754 C CA . THR A 1 99 ? 14.906 17.969 5.312 1 95.62 99 THR A CA 1
ATOM 755 C C . THR A 1 99 ? 15.82 18.359 6.469 1 95.62 99 THR A C 1
ATOM 757 O O . THR A 1 99 ? 16.375 19.469 6.477 1 95.62 99 THR A O 1
ATOM 760 N N . PRO A 1 100 ? 15.992 17.453 7.41 1 91.06 100 PRO A N 1
ATOM 761 C CA . PRO A 1 100 ? 16.906 17.75 8.516 1 91.06 100 PRO A CA 1
ATOM 762 C C . PRO A 1 100 ? 18.328 18.016 8.039 1 91.06 100 PRO A C 1
ATOM 764 O O . PRO A 1 100 ? 19.062 18.812 8.656 1 91.06 100 PRO A O 1
ATOM 767 N N . ALA A 1 101 ? 18.719 17.453 6.93 1 92 101 ALA A N 1
ATOM 768 C CA . ALA A 1 101 ? 20.062 17.625 6.387 1 92 101 ALA A CA 1
ATOM 769 C C . ALA A 1 101 ? 20.156 18.938 5.594 1 92 101 ALA A C 1
ATOM 771 O O . ALA A 1 101 ? 21.234 19.297 5.117 1 92 101 ALA A O 1
ATOM 772 N N . GLY A 1 102 ? 19.078 19.594 5.418 1 92.69 102 GLY A N 1
ATOM 773 C CA . GLY A 1 102 ? 19.109 20.891 4.766 1 92.69 102 GLY A CA 1
ATOM 774 C C . GLY A 1 102 ? 18.734 20.828 3.299 1 92.69 102 GLY A C 1
ATOM 775 O O . GLY A 1 102 ? 18.703 21.859 2.619 1 92.69 102 GLY A O 1
ATOM 776 N N . LYS A 1 103 ? 18.453 19.703 2.814 1 94.44 103 LYS A N 1
ATOM 777 C CA . LYS A 1 103 ? 18 19.562 1.428 1 94.44 103 LYS A CA 1
ATOM 778 C C . LYS A 1 103 ? 16.594 20.094 1.246 1 94.44 103 LYS A C 1
ATOM 780 O O . LYS A 1 103 ? 15.719 19.859 2.092 1 94.44 103 LYS A O 1
ATOM 785 N N . VAL A 1 104 ? 16.391 20.828 0.102 1 96.62 104 VAL A N 1
ATOM 786 C CA . VAL A 1 104 ? 15.062 21.328 -0.239 1 96.62 104 VAL A CA 1
ATOM 787 C C . VAL A 1 104 ? 14.398 20.375 -1.226 1 96.62 104 VAL A C 1
ATOM 789 O O . VAL A 1 104 ? 14.984 20.016 -2.25 1 96.62 104 VAL A O 1
ATOM 792 N N . LEU A 1 105 ? 13.195 19.891 -0.89 1 95.19 105 LEU A N 1
ATOM 793 C CA . LEU A 1 105 ? 12.406 19 -1.745 1 95.19 105 LEU A CA 1
ATOM 794 C C . LEU A 1 105 ? 11.102 19.672 -2.168 1 95.19 105 LEU A C 1
ATOM 796 O O . LEU A 1 105 ? 10.422 20.297 -1.345 1 95.19 105 LEU A O 1
ATOM 800 N N . THR A 1 106 ? 10.859 19.625 -3.447 1 96.38 106 THR A N 1
ATOM 801 C CA . THR A 1 106 ? 9.547 20.016 -3.932 1 96.38 106 THR A CA 1
ATOM 802 C C . THR A 1 106 ? 8.562 18.844 -3.828 1 96.38 106 THR A C 1
ATOM 804 O O . THR A 1 106 ? 8.812 17.766 -4.367 1 96.38 106 THR A O 1
ATOM 807 N N . CYS A 1 107 ? 7.457 19.062 -3.102 1 95.75 107 CYS A N 1
ATOM 808 C CA . CYS A 1 107 ? 6.504 17.984 -2.828 1 95.75 107 CYS A CA 1
ATOM 809 C C . CYS A 1 107 ? 5.086 18.406 -3.188 1 95.75 107 CYS A C 1
ATOM 811 O O . CYS A 1 107 ? 4.77 19.594 -3.17 1 95.75 107 CYS A O 1
ATOM 813 N N . ARG A 1 108 ? 4.34 17.391 -3.541 1 95.25 108 ARG A N 1
ATOM 814 C CA . ARG A 1 108 ? 2.889 17.562 -3.529 1 95.25 108 ARG A CA 1
ATOM 815 C C . ARG A 1 108 ? 2.34 17.469 -2.107 1 95.25 108 ARG A C 1
ATOM 817 O O . ARG A 1 108 ? 2.836 16.703 -1.29 1 95.25 108 ARG A O 1
ATOM 824 N N . SER A 1 109 ? 1.386 18.266 -1.702 1 97.44 109 SER A N 1
ATOM 825 C CA . SER A 1 109 ? 0.615 18.219 -0.464 1 97.44 109 SER A CA 1
ATOM 826 C C . SER A 1 109 ? -0.822 18.688 -0.689 1 97.44 109 SER A C 1
ATOM 828 O O . SER A 1 109 ? -1.295 18.719 -1.827 1 97.44 109 SER A O 1
ATOM 830 N N . TYR A 1 110 ? -1.546 18.828 0.358 1 97.56 110 TYR A N 1
ATOM 831 C CA . TYR A 1 110 ? -2.959 19.156 0.227 1 97.56 110 TYR A CA 1
ATOM 832 C C . TYR A 1 110 ? -3.363 20.234 1.225 1 97.56 110 TYR A C 1
ATOM 834 O O . TYR A 1 110 ? -2.918 20.219 2.375 1 97.56 110 TYR A O 1
ATOM 842 N N . GLN A 1 111 ? -4.141 21.141 0.772 1 97.75 111 GLN A N 1
ATOM 843 C CA . GLN A 1 111 ? -4.691 22.219 1.602 1 97.75 111 GLN A CA 1
ATOM 844 C C . GLN A 1 111 ? -6.215 22.25 1.516 1 97.75 111 GLN A C 1
ATOM 846 O O . GLN A 1 111 ? -6.785 22.141 0.427 1 97.75 111 GLN A O 1
ATOM 851 N N . MET A 1 112 ? -6.887 22.312 2.701 1 97.12 112 MET A N 1
ATOM 852 C CA . MET A 1 112 ? -8.344 22.344 2.723 1 97.12 112 MET A CA 1
ATOM 853 C C . MET A 1 112 ? -8.875 23.641 2.127 1 97.12 112 MET A C 1
ATOM 855 O O . MET A 1 112 ? -8.344 24.719 2.4 1 97.12 112 MET A O 1
ATOM 859 N N . ARG A 1 113 ? -9.906 23.531 1.307 1 94.06 113 ARG A N 1
ATOM 860 C CA . ARG A 1 113 ? -10.594 24.703 0.767 1 94.06 113 ARG A CA 1
ATOM 861 C C . ARG A 1 113 ? -11.672 25.188 1.726 1 94.06 113 ARG A C 1
ATOM 863 O O . ARG A 1 113 ? -12.391 24.391 2.324 1 94.06 113 ARG A O 1
ATOM 870 N N . ASP A 1 114 ? -11.781 26.531 1.895 1 95.12 114 ASP A N 1
ATOM 871 C CA . ASP A 1 114 ? -12.859 27.172 2.643 1 95.12 114 ASP A CA 1
ATOM 872 C C . ASP A 1 114 ? -13.023 26.531 4.02 1 95.12 114 ASP A C 1
ATOM 874 O O . ASP A 1 114 ? -14.133 26.141 4.398 1 95.12 114 ASP A O 1
ATOM 878 N N . TYR A 1 115 ? -11.875 26.375 4.672 1 93.31 115 TYR A N 1
ATOM 879 C CA . TYR A 1 115 ? -12.039 25.672 5.941 1 93.31 115 TYR A CA 1
ATOM 880 C C . TYR A 1 115 ? -12.523 26.625 7.031 1 93.31 115 TYR A C 1
ATOM 882 O O . TYR A 1 115 ? -12.203 27.812 7.012 1 93.31 115 TYR A O 1
ATOM 890 N N . VAL A 1 116 ? -13.359 26.188 7.832 1 97.19 116 VAL A N 1
ATOM 891 C CA . VAL A 1 116 ? -13.789 26.828 9.07 1 97.19 116 VAL A CA 1
ATOM 892 C C . VAL A 1 116 ? -13.148 26.125 10.266 1 97.19 116 VAL A C 1
ATOM 894 O O . VAL A 1 116 ? -13.312 24.922 10.453 1 97.19 116 VAL A O 1
ATOM 897 N N . ARG A 1 117 ? -12.492 26.906 11.031 1 97.25 117 ARG A N 1
ATOM 898 C CA . ARG A 1 117 ? -11.711 26.344 12.133 1 97.25 117 ARG A CA 1
ATOM 899 C C . ARG A 1 117 ? -12.594 25.5 13.055 1 97.25 117 ARG A C 1
ATOM 901 O O . ARG A 1 117 ? -13.727 25.875 13.359 1 97.25 117 ARG A O 1
ATOM 908 N N . GLY A 1 118 ? -12.117 24.375 13.484 1 97.19 118 GLY A N 1
ATOM 909 C CA . GLY A 1 118 ? -12.742 23.469 14.43 1 97.19 118 GLY A CA 1
ATOM 910 C C . GLY A 1 118 ? -11.812 22.375 14.914 1 97.19 118 GLY A C 1
ATOM 911 O O . GLY A 1 118 ? -10.953 21.906 14.164 1 97.19 118 GLY A O 1
ATOM 912 N N . PRO A 1 119 ? -11.992 21.969 16.141 1 97.94 119 PRO A N 1
ATOM 913 C CA . PRO A 1 119 ? -11.086 20.984 16.734 1 97.94 119 PRO A CA 1
ATOM 914 C C . PRO A 1 119 ? -11.258 19.594 16.125 1 97.94 119 PRO A C 1
ATOM 916 O O . PRO A 1 119 ? -12.359 19.25 15.672 1 97.94 119 PRO A O 1
ATOM 919 N N . PRO A 1 120 ? -10.18 18.797 16.109 1 98.44 120 PRO A N 1
ATOM 920 C CA . PRO A 1 120 ? -10.281 17.406 15.648 1 98.44 120 PRO A CA 1
ATOM 921 C C . PRO A 1 120 ? -10.969 16.5 16.672 1 98.44 120 PRO A C 1
ATOM 923 O O . PRO A 1 120 ? -11.117 16.875 17.828 1 98.44 120 PRO A O 1
ATOM 926 N N . SER A 1 121 ? -11.469 15.344 16.188 1 98.19 121 SER A N 1
ATOM 927 C CA . SER A 1 121 ? -11.867 14.297 17.125 1 98.19 121 SER A CA 1
ATOM 928 C C . SER A 1 121 ? -10.656 13.68 17.812 1 98.19 121 SER A C 1
ATOM 930 O O . SER A 1 121 ? -9.539 13.758 17.297 1 98.19 121 SER A O 1
ATOM 932 N N . PRO A 1 122 ? -10.867 13.125 19.031 1 98.31 122 PRO A N 1
ATOM 933 C CA . PRO A 1 122 ? -9.766 12.43 19.703 1 98.31 122 PRO A CA 1
ATOM 934 C C . PRO A 1 122 ? -9.148 11.328 18.844 1 98.31 122 PRO A C 1
ATOM 936 O O . PRO A 1 122 ? -7.934 11.133 18.859 1 98.31 122 PRO A O 1
ATOM 939 N N . GLN A 1 123 ? -9.992 10.586 18.094 1 97 123 GLN A N 1
ATOM 940 C CA . GLN A 1 123 ? -9.523 9.492 17.25 1 97 123 GLN A CA 1
ATOM 941 C C . GLN A 1 123 ? -8.617 10.008 16.125 1 97 123 GLN A C 1
ATOM 943 O O . GLN A 1 123 ? -7.57 9.414 15.852 1 97 123 GLN A O 1
ATOM 948 N N . TYR A 1 124 ? -9.055 11.062 15.516 1 97.38 124 TYR A N 1
ATOM 949 C CA . TYR A 1 124 ? -8.266 11.656 14.438 1 97.38 124 TYR A CA 1
ATOM 950 C C . TYR A 1 124 ? -6.914 12.133 14.953 1 97.38 124 TYR A C 1
ATOM 952 O O . TYR A 1 124 ? -5.879 11.883 14.328 1 97.38 124 TYR A O 1
ATOM 960 N N . LYS A 1 125 ? -6.926 12.859 16.047 1 98.12 125 LYS A N 1
ATOM 961 C CA . LYS A 1 125 ? -5.684 13.312 16.656 1 98.12 125 LYS A CA 1
ATOM 962 C C . LYS A 1 125 ? -4.758 12.133 16.953 1 98.12 125 LYS A C 1
ATOM 964 O O . LYS A 1 125 ? -3.547 12.219 16.734 1 98.12 125 LYS A O 1
ATOM 969 N N . LYS A 1 126 ? -5.359 11.109 17.484 1 97.56 126 LYS A N 1
ATOM 970 C CA . LYS A 1 126 ? -4.559 9.938 17.812 1 97.56 126 LYS A CA 1
ATOM 971 C C . LYS A 1 126 ? -3.822 9.398 16.594 1 97.56 126 LYS A C 1
ATOM 973 O O . LYS A 1 126 ? -2.656 9.016 16.688 1 97.56 126 LYS A O 1
ATOM 978 N N . VAL A 1 127 ? -4.461 9.32 15.492 1 95.5 127 VAL A N 1
ATOM 979 C CA . VAL A 1 127 ? -3.857 8.836 14.258 1 95.5 127 VAL A CA 1
ATOM 980 C C . VAL A 1 127 ? -2.67 9.727 13.883 1 95.5 127 VAL A C 1
ATOM 982 O O . VAL A 1 127 ? -1.616 9.227 13.484 1 95.5 127 VAL A O 1
ATOM 985 N N . ILE A 1 128 ? -2.873 11.031 13.961 1 97.62 128 ILE A N 1
ATOM 986 C CA . ILE A 1 128 ? -1.807 11.977 13.656 1 97.62 128 ILE A CA 1
ATOM 987 C C . ILE A 1 128 ? -0.622 11.742 14.586 1 97.62 128 ILE A C 1
ATOM 989 O O . ILE A 1 128 ? 0.525 11.664 14.141 1 97.62 128 ILE A O 1
ATOM 993 N N . CYS A 1 129 ? -0.894 11.578 15.844 1 98.06 129 CYS A N 1
ATOM 994 C CA . CYS A 1 129 ? 0.16 11.375 16.828 1 98.06 129 CYS A CA 1
ATOM 995 C C . CYS A 1 129 ? 0.89 10.062 16.594 1 98.06 129 CYS A C 1
ATOM 997 O O . CYS A 1 129 ? 2.113 9.992 16.719 1 98.06 129 CYS A O 1
ATOM 999 N N . MET A 1 130 ? 0.142 9.023 16.328 1 94.88 130 MET A N 1
ATOM 1000 C CA . MET A 1 130 ? 0.758 7.742 15.984 1 94.88 130 MET A CA 1
ATOM 1001 C C . MET A 1 130 ? 1.699 7.887 14.789 1 94.88 130 MET A C 1
ATOM 1003 O O . MET A 1 130 ? 2.803 7.34 14.797 1 94.88 130 MET A O 1
ATOM 1007 N N . GLY A 1 131 ? 1.28 8.633 13.789 1 93.94 131 GLY A N 1
ATOM 1008 C CA . GLY A 1 131 ? 2.109 8.852 12.617 1 93.94 131 GLY A CA 1
ATOM 1009 C C . GLY A 1 131 ? 3.361 9.656 12.914 1 93.94 131 GLY A C 1
ATOM 1010 O O . GLY A 1 131 ? 4.441 9.352 12.406 1 93.94 131 GLY A O 1
ATOM 1011 N N . ALA A 1 132 ? 3.176 10.672 13.703 1 96 132 ALA A N 1
ATOM 1012 C CA . ALA A 1 132 ? 4.32 11.484 14.102 1 96 132 ALA A CA 1
ATOM 1013 C C . ALA A 1 132 ? 5.367 10.648 14.828 1 96 132 ALA A C 1
ATOM 1015 O O . ALA A 1 132 ? 6.566 10.789 14.586 1 96 132 ALA A O 1
ATOM 1016 N N . LYS A 1 133 ? 4.914 9.844 15.672 1 94.56 133 LYS A N 1
ATOM 1017 C CA . LYS A 1 133 ? 5.805 8.953 16.422 1 94.56 133 LYS A CA 1
ATOM 1018 C C . LYS A 1 133 ? 6.453 7.926 15.5 1 94.56 133 LYS A C 1
ATOM 1020 O O . LYS A 1 133 ? 7.664 7.699 15.57 1 94.56 133 LYS A O 1
ATOM 1025 N N . GLN A 1 134 ? 5.66 7.309 14.672 1 88.06 134 GLN A N 1
ATOM 1026 C CA . GLN A 1 134 ? 6.137 6.285 13.75 1 88.06 134 GLN A CA 1
ATOM 1027 C C . GLN A 1 134 ? 7.289 6.805 12.891 1 88.06 134 GLN A C 1
ATOM 1029 O O . GLN A 1 134 ? 8.219 6.062 12.57 1 88.06 134 GLN A O 1
ATOM 1034 N N . ASN A 1 135 ? 7.23 8.031 12.5 1 90.69 135 ASN A N 1
ATOM 1035 C CA . ASN A 1 135 ? 8.203 8.57 11.562 1 90.69 135 ASN A CA 1
ATOM 1036 C C . ASN A 1 135 ? 9.273 9.398 12.273 1 90.69 135 ASN A C 1
ATOM 1038 O O . ASN A 1 135 ? 10.148 9.977 11.625 1 90.69 135 ASN A O 1
ATOM 1042 N N . GLY A 1 136 ? 9.172 9.492 13.539 1 92.94 136 GLY A N 1
ATOM 1043 C CA . GLY A 1 136 ? 10.195 10.156 14.328 1 92.94 136 GLY A CA 1
ATOM 1044 C C . GLY A 1 136 ? 10.234 11.656 14.109 1 92.94 136 GLY A C 1
ATOM 1045 O O . GLY A 1 136 ? 11.305 12.242 13.945 1 92.94 136 GLY A O 1
ATOM 1046 N N . LEU A 1 137 ? 9.117 12.312 14.055 1 95.56 137 LEU A N 1
ATOM 1047 C CA . LEU A 1 137 ? 9.109 13.773 14.039 1 95.56 137 LEU A CA 1
ATOM 1048 C C . LEU A 1 137 ? 9.773 14.336 15.289 1 95.56 137 LEU A C 1
ATOM 1050 O O . LEU A 1 137 ? 9.883 13.641 16.297 1 95.56 137 LEU A O 1
ATOM 1054 N N . PRO A 1 138 ? 10.258 15.586 15.227 1 96.56 138 PRO A N 1
ATOM 1055 C CA . PRO A 1 138 ? 10.914 16.156 16.406 1 96.56 138 PRO A CA 1
ATOM 1056 C C . PRO A 1 138 ? 10.062 16.047 17.672 1 96.56 138 PRO A C 1
ATOM 1058 O O . PRO A 1 138 ? 8.844 16.234 17.609 1 96.56 138 PRO A O 1
ATOM 1061 N N . THR A 1 139 ? 10.75 15.734 18.766 1 97.75 139 THR A N 1
ATOM 1062 C CA . THR A 1 139 ? 10.086 15.461 20.031 1 97.75 139 THR A CA 1
ATOM 1063 C C . THR A 1 139 ? 9.188 16.625 20.438 1 97.75 139 THR A C 1
ATOM 1065 O O . THR A 1 139 ? 8.047 16.422 20.859 1 97.75 139 THR A O 1
ATOM 1068 N N . GLU A 1 140 ? 9.68 17.797 20.344 1 97.88 140 GLU A N 1
ATOM 1069 C CA . GLU A 1 140 ? 8.898 18.969 20.734 1 97.88 140 GLU A CA 1
ATOM 1070 C C . GLU A 1 140 ? 7.652 19.125 19.859 1 97.88 140 GLU A C 1
ATOM 1072 O O . GLU A 1 140 ? 6.609 19.562 20.328 1 97.88 140 GLU A O 1
ATOM 1077 N N . TYR A 1 141 ? 7.758 18.781 18.625 1 98.25 141 TYR A N 1
ATOM 1078 C CA . TYR A 1 141 ? 6.617 18.844 17.719 1 98.25 141 TYR A CA 1
ATOM 1079 C C . TYR A 1 141 ? 5.578 17.797 18.078 1 98.25 141 TYR A C 1
ATOM 1081 O O . TYR A 1 141 ? 4.371 18.062 18.031 1 98.25 141 TYR A O 1
ATOM 1089 N N . GLN A 1 142 ? 6.023 16.609 18.406 1 98.31 142 GLN A N 1
ATOM 1090 C CA . GLN A 1 142 ? 5.109 15.555 18.844 1 98.31 142 GLN A CA 1
ATOM 1091 C C . GLN A 1 142 ? 4.324 16 20.078 1 98.31 142 GLN A C 1
ATOM 1093 O O . GLN A 1 142 ? 3.127 15.734 20.188 1 98.31 142 GLN A O 1
ATOM 1098 N N . LYS A 1 143 ? 5.027 16.672 20.984 1 98.38 143 LYS A N 1
ATOM 1099 C CA . LYS A 1 143 ? 4.348 17.188 22.172 1 98.38 143 LYS A CA 1
ATOM 1100 C C . LYS A 1 143 ? 3.262 18.188 21.812 1 98.38 143 LYS A C 1
ATOM 1102 O O . LYS A 1 143 ? 2.189 18.203 22.406 1 98.38 143 LYS A O 1
ATOM 1107 N N . LYS A 1 144 ? 3.607 19.031 20.891 1 98.25 144 LYS A N 1
ATOM 1108 C CA . LYS A 1 144 ? 2.625 20 20.406 1 98.25 144 LYS A CA 1
ATOM 1109 C C . LYS A 1 144 ? 1.394 19.297 19.844 1 98.25 144 LYS A C 1
ATOM 1111 O O . LYS A 1 144 ? 0.266 19.75 20.062 1 98.25 144 LYS A O 1
ATOM 1116 N N . LEU A 1 145 ? 1.602 18.25 19.062 1 98.56 145 LEU A N 1
ATOM 1117 C CA . LEU A 1 145 ? 0.495 17.484 18.5 1 98.56 145 LEU A CA 1
ATOM 1118 C C . LEU A 1 145 ? -0.35 16.859 19.594 1 98.56 145 LEU A C 1
ATOM 1120 O O . LEU A 1 145 ? -1.581 16.875 19.531 1 98.56 145 LEU A O 1
ATOM 1124 N N . GLU A 1 146 ? 0.303 16.297 20.625 1 98.38 146 GLU A N 1
ATOM 1125 C CA . GLU A 1 146 ? -0.386 15.648 21.734 1 98.38 146 GLU A CA 1
ATOM 1126 C C . GLU A 1 146 ? -1.214 16.641 22.547 1 98.38 146 GLU A C 1
ATOM 1128 O O . GLU A 1 146 ? -2.234 16.281 23.125 1 98.38 146 GLU A O 1
ATOM 1133 N N . ALA A 1 147 ? -0.822 17.875 22.516 1 98.19 147 ALA A N 1
ATOM 1134 C CA . ALA A 1 147 ? -1.456 18.891 23.344 1 98.19 147 ALA A CA 1
ATOM 1135 C C . ALA A 1 147 ? -2.666 19.5 22.641 1 98.19 147 ALA A C 1
ATOM 1137 O O . ALA A 1 147 ? -3.42 20.266 23.234 1 98.19 147 ALA A O 1
ATOM 1138 N N . ILE A 1 148 ? -2.922 19.172 21.406 1 98.19 148 ILE A N 1
ATOM 1139 C CA . ILE A 1 148 ? -4.031 19.734 20.641 1 98.19 148 ILE A CA 1
ATOM 1140 C C . ILE A 1 148 ? -5.352 19.391 21.328 1 98.19 148 ILE A C 1
ATOM 1142 O O . ILE A 1 148 ? -5.59 18.25 21.703 1 98.19 148 ILE A O 1
ATOM 1146 N N . GLU A 1 149 ? -6.188 20.391 21.531 1 98.19 149 GLU A N 1
ATOM 1147 C CA . GLU A 1 149 ? -7.52 20.188 22.094 1 98.19 149 GLU A CA 1
ATOM 1148 C C . GLU A 1 149 ? -8.445 19.5 21.078 1 98.19 149 GLU A C 1
ATOM 1150 O O . GLU A 1 149 ? -8.438 19.844 19.891 1 98.19 149 GLU A O 1
ATOM 1155 N N . THR A 1 150 ? -9.211 18.578 21.547 1 98.56 150 THR A N 1
ATOM 1156 C CA . THR A 1 150 ? -10.125 17.828 20.688 1 98.56 150 THR A CA 1
ATOM 1157 C C . THR A 1 150 ? -11.57 18.203 20.984 1 98.56 150 THR A C 1
ATOM 1159 O O . THR A 1 150 ? -11.844 18.969 21.922 1 98.56 150 THR A O 1
ATOM 1162 N N . ASN A 1 151 ? -12.508 17.734 20.172 1 98.25 151 ASN A N 1
ATOM 1163 C CA . ASN A 1 151 ? -13.922 18.016 20.375 1 98.25 151 ASN A CA 1
ATOM 1164 C C . ASN A 1 151 ? -14.578 17 21.312 1 98.25 151 ASN A C 1
ATOM 1166 O O . ASN A 1 151 ? -15.797 16.984 21.453 1 98.25 151 ASN A O 1
ATOM 1170 N N . ASN A 1 152 ? -13.891 16.094 21.859 1 97.88 152 ASN A N 1
ATOM 1171 C CA . ASN A 1 152 ? -14.305 15.07 22.812 1 97.88 152 ASN A CA 1
ATOM 1172 C C . ASN A 1 152 ? -15.352 14.133 22.219 1 97.88 152 ASN A C 1
ATOM 1174 O O . ASN A 1 152 ? -16.172 13.578 22.953 1 97.88 152 ASN A O 1
ATOM 1178 N N . TYR A 1 153 ? -15.445 14.055 20.906 1 97.75 153 TYR A N 1
ATOM 1179 C CA . TYR A 1 153 ? -16.328 13.078 20.281 1 97.75 153 TYR A CA 1
ATOM 1180 C C . TYR A 1 153 ? -16.047 11.672 20.797 1 97.75 153 TYR A C 1
ATOM 1182 O O . TYR A 1 153 ? -14.898 11.227 20.812 1 97.75 153 TYR A O 1
ATOM 1190 N N . ALA A 1 154 ? -17.031 10.898 21.188 1 96.5 154 ALA A N 1
ATOM 1191 C CA . ALA A 1 154 ? -16.859 9.594 21.828 1 96.5 154 ALA A CA 1
ATOM 1192 C C . ALA A 1 154 ? -17.562 8.492 21.047 1 96.5 154 ALA A C 1
ATOM 1194 O O . ALA A 1 154 ? -17.641 7.352 21.5 1 96.5 154 ALA A O 1
ATOM 1195 N N . GLY A 1 155 ? -18.125 8.844 19.922 1 95.38 155 GLY A N 1
ATOM 1196 C CA . GLY A 1 155 ? -18.797 7.84 19.109 1 95.38 155 GLY A CA 1
ATOM 1197 C C . GLY A 1 155 ? -17.844 7.012 18.266 1 95.38 155 GLY A C 1
ATOM 1198 O O . GLY A 1 155 ? -16.641 7.203 18.328 1 95.38 155 GLY A O 1
ATOM 1199 N N . PRO A 1 156 ? -18.406 6.102 17.578 1 93.19 156 PRO A N 1
ATOM 1200 C CA . PRO A 1 156 ? -17.578 5.254 16.719 1 93.19 156 PRO A CA 1
ATOM 1201 C C . PRO A 1 156 ? -16.984 6.012 15.523 1 93.19 156 PRO A C 1
ATOM 1203 O O . PRO A 1 156 ? -17.656 6.887 14.961 1 93.19 156 PRO A O 1
ATOM 1206 N N . VAL A 1 157 ? -15.805 5.762 15.242 1 93.12 157 VAL A N 1
ATOM 1207 C CA . VAL A 1 157 ? -15.125 6.23 14.047 1 93.12 157 VAL A CA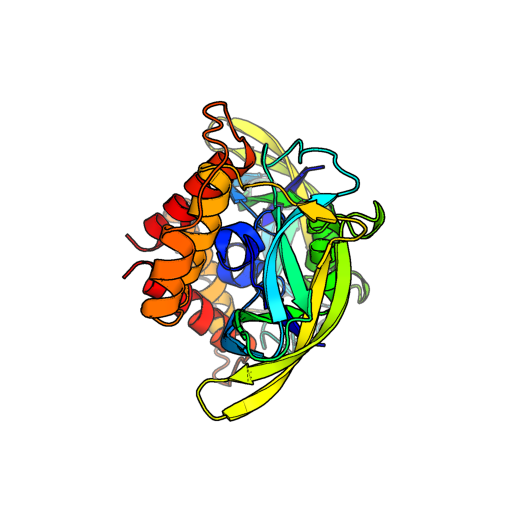 1
ATOM 1208 C C . VAL A 1 157 ? -14.586 5.039 13.258 1 93.12 157 VAL A C 1
ATOM 1210 O O . VAL A 1 157 ? -13.453 4.609 13.469 1 93.12 157 VAL A O 1
ATOM 1213 N N . PRO A 1 158 ? -15.352 4.523 12.289 1 86 158 PRO A N 1
ATOM 1214 C CA . PRO A 1 158 ? -15.039 3.264 11.609 1 86 158 PRO A CA 1
ATOM 1215 C C . PRO A 1 158 ? -13.656 3.266 10.969 1 86 158 PRO A C 1
ATOM 1217 O O . PRO A 1 158 ? -12.93 2.273 11.062 1 86 158 PRO A O 1
ATOM 1220 N N . ILE A 1 159 ? -13.273 4.309 10.367 1 87.12 159 ILE A N 1
ATOM 1221 C CA . ILE A 1 159 ? -11.977 4.367 9.703 1 87.12 159 ILE A CA 1
ATOM 1222 C C . ILE A 1 159 ? -10.859 4.238 10.742 1 87.12 159 ILE A C 1
ATOM 1224 O O . ILE A 1 159 ? -9.805 3.66 10.461 1 87.12 159 ILE A O 1
ATOM 1228 N N . PHE A 1 160 ? -11.055 4.777 11.922 1 91.81 160 PHE A N 1
ATOM 1229 C CA . PHE A 1 160 ? -10.078 4.652 13 1 91.81 160 PHE A CA 1
ATOM 1230 C C . PHE A 1 160 ? -9.891 3.195 13.391 1 91.81 160 PHE A C 1
ATOM 1232 O O . PHE A 1 160 ? -8.758 2.742 13.594 1 91.81 160 PHE A O 1
ATOM 1239 N N . GLU A 1 161 ? -10.953 2.512 13.453 1 87.44 161 GLU A N 1
ATOM 1240 C CA . GLU A 1 161 ? -10.891 1.089 13.773 1 87.44 161 GLU A CA 1
ATOM 1241 C C . GLU A 1 161 ? -10.133 0.313 12.703 1 87.44 161 GLU A C 1
ATOM 1243 O O . GLU A 1 161 ? -9.359 -0.595 13.016 1 87.44 161 GLU A O 1
ATOM 1248 N N . GLU A 1 162 ? -10.406 0.677 11.508 1 80.81 162 GLU A N 1
ATOM 1249 C CA . GLU A 1 162 ? -9.695 0.038 10.406 1 80.81 162 GLU A CA 1
ATOM 1250 C C . GLU A 1 162 ? -8.195 0.302 10.492 1 80.81 162 GLU A C 1
ATOM 1252 O O . GLU A 1 162 ? -7.387 -0.596 10.25 1 80.81 162 GLU A O 1
ATOM 1257 N N . ILE A 1 163 ? -7.824 1.466 10.836 1 85 163 ILE A N 1
ATOM 1258 C CA . ILE A 1 163 ? -6.422 1.854 10.953 1 85 163 ILE A CA 1
ATOM 1259 C C . ILE A 1 163 ? -5.77 1.085 12.102 1 85 163 ILE A C 1
ATOM 1261 O O . ILE A 1 163 ? -4.664 0.559 11.953 1 85 163 ILE A O 1
ATOM 1265 N N . GLU A 1 164 ? -6.477 1.034 13.164 1 86.38 164 GLU A N 1
ATOM 1266 C CA . GLU A 1 164 ? -5.938 0.291 14.297 1 86.38 164 GLU A CA 1
ATOM 1267 C C . GLU A 1 164 ? -5.703 -1.173 13.938 1 86.38 164 GLU A C 1
ATOM 1269 O O . GLU A 1 164 ? -4.695 -1.76 14.336 1 86.38 164 GLU A O 1
ATOM 1274 N N . ALA A 1 165 ? -6.621 -1.755 13.227 1 77.06 165 ALA A N 1
ATOM 1275 C CA . ALA A 1 165 ? -6.469 -3.139 12.781 1 77.06 165 ALA A CA 1
ATOM 1276 C C . ALA A 1 165 ? -5.258 -3.287 11.859 1 77.06 165 ALA A C 1
ATOM 1278 O O . ALA A 1 165 ? -4.512 -4.262 11.961 1 77.06 165 ALA A O 1
ATOM 1279 N N . ALA A 1 166 ? -5.086 -2.336 11 1 74.44 166 ALA A N 1
ATOM 1280 C CA . ALA A 1 166 ? -3.953 -2.361 10.078 1 74.44 166 ALA A CA 1
ATOM 1281 C C . ALA A 1 166 ? -2.633 -2.229 10.836 1 74.44 166 ALA A C 1
ATOM 1283 O O . ALA A 1 166 ? -1.642 -2.875 10.477 1 74.44 166 ALA A O 1
ATOM 1284 N N . VAL A 1 167 ? -2.627 -1.397 11.852 1 80.12 167 VAL A N 1
ATOM 1285 C CA . VAL A 1 167 ? -1.433 -1.208 12.672 1 80.12 167 VAL A CA 1
ATOM 1286 C C . VAL A 1 167 ? -1.09 -2.506 13.391 1 80.12 167 VAL A C 1
ATOM 1288 O O . VAL A 1 167 ? 0.076 -2.904 13.453 1 80.12 167 VAL A O 1
ATOM 1291 N N . LYS A 1 168 ? -2.119 -3.188 13.867 1 75.94 168 LYS A N 1
ATOM 1292 C CA . LYS A 1 168 ? -1.916 -4.457 14.562 1 75.94 168 LYS A CA 1
ATOM 1293 C C . LYS A 1 168 ? -1.382 -5.523 13.609 1 75.94 168 LYS A C 1
ATOM 1295 O O . LYS A 1 168 ? -0.506 -6.309 13.977 1 75.94 168 LYS A O 1
ATOM 1300 N N . ALA A 1 169 ? -1.921 -5.52 12.492 1 62.84 169 ALA A N 1
ATOM 1301 C CA . ALA A 1 169 ? -1.515 -6.504 11.492 1 62.84 169 ALA A CA 1
ATOM 1302 C C . ALA A 1 169 ? -0.068 -6.281 11.062 1 62.84 169 ALA A C 1
ATOM 1304 O O . ALA A 1 169 ? 0.661 -7.238 10.797 1 62.84 169 ALA A O 1
ATOM 1305 N N . SER A 1 170 ? 0.243 -5.062 10.914 1 64.81 170 SER A N 1
ATOM 1306 C CA . SER A 1 170 ? 1.605 -4.734 10.508 1 64.81 170 SER A CA 1
ATOM 1307 C C . SER A 1 170 ? 2.613 -5.133 11.578 1 64.81 170 SER A C 1
ATOM 1309 O O . SER A 1 170 ? 3.75 -5.492 11.266 1 64.81 170 SER A O 1
ATOM 1311 N N . LYS A 1 171 ? 2.111 -5.125 12.734 1 62.34 171 LYS A N 1
ATOM 1312 C CA . LYS A 1 171 ? 2.977 -5.516 13.844 1 62.34 171 LYS A CA 1
ATOM 1313 C C . LYS A 1 171 ? 3.094 -7.031 13.945 1 62.34 171 LYS A C 1
ATOM 1315 O O . LYS A 1 171 ? 4.156 -7.559 14.281 1 62.34 171 LYS A O 1
ATOM 1320 N N . ALA A 1 172 ? 1.889 -7.777 13.68 1 51.53 172 ALA A N 1
ATOM 1321 C CA . ALA A 1 172 ? 1.87 -9.234 13.797 1 51.53 172 ALA A CA 1
ATOM 1322 C C . ALA A 1 172 ? 2.771 -9.883 12.75 1 51.53 172 ALA A C 1
ATOM 1324 O O . ALA A 1 172 ? 3.328 -10.953 12.977 1 51.53 172 ALA A O 1
ATOM 1325 N N . ASN A 1 173 ? 2.768 -9.461 11.711 1 43.34 173 ASN A N 1
ATOM 1326 C CA . ASN A 1 173 ? 3.615 -10.047 10.672 1 43.34 173 ASN A CA 1
ATOM 1327 C C . ASN A 1 173 ? 5.09 -9.984 11.055 1 43.34 173 ASN A C 1
ATOM 1329 O O . ASN A 1 173 ? 5.934 -10.609 10.414 1 43.34 173 ASN A O 1
ATOM 1333 N N . PHE A 1 174 ? 5.43 -9.273 12.133 1 38.16 174 PHE A N 1
ATOM 1334 C CA . PHE A 1 174 ? 6.816 -9.156 12.57 1 38.16 174 PHE A CA 1
ATOM 1335 C C . PHE A 1 174 ? 6.992 -9.742 13.969 1 38.16 174 PHE A C 1
ATOM 1337 O O . PHE A 1 174 ? 8.102 -9.758 14.508 1 38.16 174 PHE A O 1
ATOM 1344 N N . ALA A 1 175 ? 5.828 -10.219 14.461 1 34.78 175 ALA A N 1
ATOM 1345 C CA . ALA A 1 175 ? 6.012 -10.93 15.719 1 34.78 175 ALA A CA 1
ATOM 1346 C C . ALA A 1 175 ? 6.371 -12.391 15.469 1 34.78 175 ALA A C 1
ATOM 1348 O O . ALA A 1 175 ? 5.785 -13.047 14.609 1 34.78 175 ALA A O 1
ATOM 1349 N N . MET B 1 1 ? 7.285 6.582 -12.969 1 62.34 1 MET B N 1
ATOM 1350 C CA . MET B 1 1 ? 7.695 7.91 -12.508 1 62.34 1 MET B CA 1
ATOM 1351 C C . MET B 1 1 ? 7.344 8.109 -11.039 1 62.34 1 MET B C 1
ATOM 1353 O O . MET B 1 1 ? 6.395 7.5 -10.531 1 62.34 1 MET B O 1
ATOM 1357 N N . GLU B 1 2 ? 8.172 8.766 -10.188 1 74.81 2 GLU B N 1
ATOM 1358 C CA . GLU B 1 2 ? 7.977 8.875 -8.75 1 74.81 2 GLU B CA 1
ATOM 1359 C C . GLU B 1 2 ? 7.59 10.297 -8.352 1 74.81 2 GLU B C 1
ATOM 1361 O O . GLU B 1 2 ? 7.988 11.258 -9.008 1 74.81 2 GLU B O 1
ATOM 1366 N N . ALA B 1 3 ? 6.719 10.438 -7.48 1 83.75 3 ALA B N 1
ATOM 1367 C CA . ALA B 1 3 ? 6.293 11.703 -6.902 1 83.75 3 ALA B CA 1
ATOM 1368 C C . ALA B 1 3 ? 6.562 11.742 -5.402 1 83.75 3 ALA B C 1
ATOM 1370 O O . ALA B 1 3 ? 6.578 10.703 -4.742 1 83.75 3 ALA B O 1
ATOM 1371 N N . LEU B 1 4 ? 6.941 13 -4.961 1 90.5 4 LEU B N 1
ATOM 1372 C CA . LEU B 1 4 ? 7.105 13.211 -3.525 1 90.5 4 LEU B CA 1
ATOM 1373 C C . LEU B 1 4 ? 5.848 13.82 -2.918 1 90.5 4 LEU B C 1
ATOM 1375 O O . LEU B 1 4 ? 5.32 14.812 -3.434 1 90.5 4 LEU B O 1
ATOM 1379 N N . TYR B 1 5 ? 5.363 13.156 -1.919 1 93.44 5 TYR B N 1
ATOM 1380 C CA . TYR B 1 5 ? 4.18 13.594 -1.188 1 93.44 5 TYR B CA 1
ATOM 1381 C C . TYR B 1 5 ? 4.527 13.945 0.255 1 93.44 5 TYR B C 1
ATOM 1383 O O . TYR B 1 5 ? 5.023 13.094 1.003 1 93.44 5 TYR B O 1
ATOM 1391 N N . PHE B 1 6 ? 4.297 15.242 0.628 1 97 6 PHE B N 1
ATOM 1392 C CA . PHE B 1 6 ? 4.484 15.695 2.002 1 97 6 PHE B CA 1
ATOM 1393 C C . PHE B 1 6 ? 3.191 15.547 2.799 1 97 6 PHE B C 1
ATOM 1395 O O . PHE B 1 6 ? 2.225 16.266 2.562 1 97 6 PHE B O 1
ATOM 1402 N N . ALA B 1 7 ? 3.205 14.664 3.75 1 95.56 7 ALA B N 1
ATOM 1403 C CA . ALA B 1 7 ? 2.051 14.422 4.613 1 95.56 7 ALA B CA 1
ATOM 1404 C C . ALA B 1 7 ? 2.229 15.102 5.969 1 95.56 7 ALA B C 1
ATOM 1406 O O . ALA B 1 7 ? 3.295 15.008 6.578 1 95.56 7 ALA B O 1
ATOM 1407 N N . TYR B 1 8 ? 1.153 15.742 6.406 1 98.31 8 TYR B N 1
ATOM 1408 C CA . TYR B 1 8 ? 1.222 16.453 7.68 1 98.31 8 TYR B CA 1
ATOM 1409 C C . TYR B 1 8 ? 0.044 16.078 8.57 1 98.31 8 TYR B C 1
ATOM 1411 O O . TYR B 1 8 ? 0.012 16.438 9.75 1 98.31 8 TYR B O 1
ATOM 1419 N N . GLY B 1 9 ? -0.979 15.438 8.086 1 96.31 9 GLY B N 1
ATOM 1420 C CA . GLY B 1 9 ? -2.158 15.016 8.828 1 96.31 9 GLY B CA 1
ATOM 1421 C C . GLY B 1 9 ? -2.184 13.523 9.117 1 96.31 9 GLY B C 1
ATOM 1422 O O . GLY B 1 9 ? -1.205 12.969 9.625 1 96.31 9 GLY B O 1
ATOM 1423 N N . SER B 1 10 ? -3.365 12.867 8.82 1 94.06 10 SER B N 1
ATOM 1424 C CA . SER B 1 10 ? -3.531 11.461 9.148 1 94.06 10 SER B CA 1
ATOM 1425 C C . SER B 1 10 ? -2.58 10.586 8.328 1 94.06 10 SER B C 1
ATOM 1427 O O . SER B 1 10 ? -2.16 9.523 8.781 1 94.06 10 SER B O 1
ATOM 1429 N N . ASN B 1 11 ? -2.166 11.086 7.191 1 90.62 11 ASN B N 1
ATOM 1430 C CA . ASN B 1 11 ? -1.3 10.312 6.312 1 90.62 11 ASN B CA 1
ATOM 1431 C C . ASN B 1 11 ? 0.15 10.336 6.789 1 90.62 11 ASN B C 1
ATOM 1433 O O . ASN B 1 11 ? 1.031 9.773 6.141 1 90.62 11 ASN B O 1
ATOM 1437 N N . LEU B 1 12 ? 0.374 11.008 7.969 1 91.88 12 LEU B N 1
ATOM 1438 C CA . LEU B 1 12 ? 1.648 10.75 8.633 1 91.88 12 LEU B CA 1
ATOM 1439 C C . LEU B 1 12 ? 1.825 9.266 8.906 1 91.88 12 LEU B C 1
ATOM 1441 O O . LEU B 1 12 ? 2.947 8.75 8.875 1 91.88 12 LEU B O 1
ATOM 1445 N N . LEU B 1 13 ? 0.675 8.625 9.203 1 88.94 13 LEU B N 1
ATOM 1446 C CA . LEU B 1 13 ? 0.696 7.211 9.547 1 88.94 13 LEU B CA 1
ATOM 1447 C C . LEU B 1 13 ? 0.651 6.348 8.289 1 88.94 13 LEU B C 1
ATOM 1449 O O . LEU B 1 13 ? -0.274 6.469 7.48 1 88.94 13 LEU B O 1
ATOM 1453 N N . ARG B 1 14 ? 1.633 5.473 8.141 1 83.44 14 ARG B N 1
ATOM 1454 C CA . ARG B 1 14 ? 1.77 4.648 6.941 1 83.44 14 ARG B CA 1
ATOM 1455 C C . ARG B 1 14 ? 0.516 3.816 6.703 1 83.44 14 ARG B C 1
ATOM 1457 O O . ARG B 1 14 ? 0.056 3.686 5.566 1 83.44 14 ARG B O 1
ATOM 1464 N N . GLU B 1 15 ? 0.027 3.205 7.781 1 80.62 15 GLU B N 1
ATOM 1465 C CA . GLU B 1 15 ? -1.149 2.348 7.668 1 80.62 15 GLU B CA 1
ATOM 1466 C C . GLU B 1 15 ? -2.355 3.129 7.156 1 80.62 15 GLU B C 1
ATOM 1468 O O . GLU B 1 15 ? -3.188 2.59 6.422 1 80.62 15 GLU B O 1
ATOM 1473 N N . ARG B 1 16 ? -2.477 4.438 7.59 1 82.38 16 ARG B N 1
ATOM 1474 C CA . ARG B 1 16 ? -3.547 5.289 7.086 1 82.38 16 ARG B CA 1
ATOM 1475 C C . ARG B 1 16 ? -3.328 5.633 5.613 1 82.38 16 ARG B C 1
ATOM 1477 O O . ARG B 1 16 ? -4.27 5.609 4.82 1 82.38 16 ARG B O 1
ATOM 1484 N N . LEU B 1 17 ? -2.094 5.957 5.27 1 80.69 17 LEU B N 1
ATOM 1485 C CA . LEU B 1 17 ? -1.739 6.285 3.893 1 80.69 17 LEU B CA 1
ATOM 1486 C C . LEU B 1 17 ? -2.123 5.148 2.949 1 80.69 17 LEU B C 1
ATOM 1488 O O . LEU B 1 17 ? -2.578 5.395 1.83 1 80.69 17 LEU B O 1
ATOM 1492 N N . LEU B 1 18 ? -1.937 4.039 3.451 1 74.5 18 LEU B N 1
ATOM 1493 C CA . LEU B 1 18 ? -2.084 2.869 2.59 1 74.5 18 LEU B CA 1
ATOM 1494 C C . LEU B 1 18 ? -3.488 2.285 2.699 1 74.5 18 LEU B C 1
ATOM 1496 O O . LEU B 1 18 ? -3.795 1.271 2.068 1 74.5 18 LEU B O 1
ATOM 1500 N N . LEU B 1 19 ? -4.215 3.17 3.646 1 61.88 19 LEU B N 1
ATOM 1501 C CA . LEU B 1 19 ? -5.59 2.711 3.816 1 61.88 19 LEU B CA 1
ATOM 1502 C C . LEU B 1 19 ? -6.363 2.809 2.506 1 61.88 19 LEU B C 1
ATOM 1504 O O . LEU B 1 19 ? -6.316 3.838 1.827 1 61.88 19 LEU B O 1
ATOM 1508 N N . GLY B 1 20 ? -6.582 1.719 1.779 1 56.31 20 GLY B N 1
ATOM 1509 C CA . GLY B 1 20 ? -7.332 1.631 0.536 1 56.31 20 GLY B CA 1
ATOM 1510 C C . GLY B 1 20 ? -6.527 1.038 -0.605 1 56.31 20 GLY B C 1
ATOM 1511 O O . GLY B 1 20 ? -7.086 0.643 -1.629 1 56.31 20 GLY B O 1
ATOM 1512 N N . SER B 1 21 ? -5.328 1.647 -0.509 1 59.03 21 SER B N 1
ATOM 1513 C CA . SER B 1 21 ? -4.48 0.994 -1.499 1 59.03 21 SER B CA 1
ATOM 1514 C C . SER B 1 21 ? -4.082 -0.408 -1.047 1 59.03 21 SER B C 1
ATOM 1516 O O . SER B 1 21 ? -3.531 -1.186 -1.829 1 59.03 21 SER B O 1
ATOM 1518 N N . ALA B 1 22 ? -4.422 -0.491 0.254 1 56.56 22 ALA B N 1
ATOM 1519 C CA . ALA B 1 22 ? -3.938 -1.67 0.968 1 56.56 22 ALA B CA 1
ATOM 1520 C C . ALA B 1 22 ? -4.695 -2.922 0.538 1 56.56 22 ALA B C 1
ATOM 1522 O O . ALA B 1 22 ? -5.883 -2.854 0.209 1 56.56 22 ALA B O 1
ATOM 1523 N N . ALA B 1 23 ? -3.967 -3.777 -0.063 1 64.12 23 ALA B N 1
ATOM 1524 C CA . ALA B 1 23 ? -4.469 -5.141 -0.206 1 64.12 23 ALA B CA 1
ATOM 1525 C C . ALA B 1 23 ? -4.469 -5.871 1.136 1 64.12 23 ALA B C 1
ATOM 1527 O O . ALA B 1 23 ? -3.455 -5.891 1.838 1 64.12 23 ALA B O 1
ATOM 1528 N N . ALA B 1 24 ? -5.695 -6.07 1.611 1 70.25 24 ALA B N 1
ATOM 1529 C CA . ALA B 1 24 ? -5.785 -6.887 2.82 1 70.25 24 ALA B CA 1
ATOM 1530 C C . ALA B 1 24 ? -5.945 -8.359 2.475 1 70.25 24 ALA B C 1
ATOM 1532 O O . ALA B 1 24 ? -6.715 -8.719 1.576 1 70.25 24 ALA B O 1
ATOM 1533 N N . PRO B 1 25 ? -5.117 -9.172 3.162 1 76.88 25 PRO B N 1
ATOM 1534 C CA . PRO B 1 25 ? -5.316 -10.602 2.898 1 76.88 25 PRO B CA 1
ATOM 1535 C C . PRO B 1 25 ? -6.645 -11.125 3.443 1 76.88 25 PRO B C 1
ATOM 1537 O O . PRO B 1 25 ? -6.988 -10.859 4.598 1 76.88 25 PRO B O 1
ATOM 1540 N N . CYS B 1 26 ? -7.395 -11.719 2.6 1 79.38 26 CYS B N 1
ATOM 1541 C CA . CYS B 1 26 ? -8.625 -12.391 3.002 1 79.38 26 CYS B CA 1
ATOM 1542 C C . CYS B 1 26 ? -8.336 -13.805 3.49 1 79.38 26 CYS B C 1
ATOM 1544 O O . CYS B 1 26 ? -9.047 -14.32 4.355 1 79.38 26 CYS B O 1
ATOM 1546 N N . GLY B 1 27 ? -7.359 -14.414 2.961 1 88 27 GLY B N 1
ATOM 1547 C CA . GLY B 1 27 ? -6.98 -15.773 3.328 1 88 27 GLY B CA 1
ATOM 1548 C C . GLY B 1 27 ? -6.445 -16.578 2.158 1 88 27 GLY B C 1
ATOM 1549 O O . GLY B 1 27 ? -6.457 -16.109 1.019 1 88 27 GLY B O 1
ATOM 1550 N N . THR B 1 28 ? -5.953 -17.812 2.547 1 94.88 28 THR B N 1
ATOM 1551 C CA . THR B 1 28 ? -5.496 -18.734 1.506 1 94.88 28 THR B CA 1
ATOM 1552 C C . THR B 1 28 ? -6.68 -19.406 0.819 1 94.88 28 THR B C 1
ATOM 1554 O O . THR B 1 28 ? -7.777 -19.453 1.377 1 94.88 28 THR B O 1
ATOM 1557 N N . ALA B 1 29 ? -6.508 -19.812 -0.426 1 97.38 29 ALA B N 1
ATOM 1558 C CA . ALA B 1 29 ? -7.531 -20.516 -1.184 1 97.38 29 ALA B CA 1
ATOM 1559 C C . ALA B 1 29 ? -6.902 -21.453 -2.217 1 97.38 29 ALA B C 1
ATOM 1561 O O . ALA B 1 29 ? -5.727 -21.312 -2.555 1 97.38 29 ALA B O 1
ATOM 1562 N N . ARG B 1 30 ? -7.711 -22.359 -2.604 1 98.38 30 ARG B N 1
ATOM 1563 C CA . ARG B 1 30 ? -7.301 -23.375 -3.576 1 98.38 30 ARG B CA 1
ATOM 1564 C C . ARG B 1 30 ? -8.031 -23.172 -4.902 1 98.38 30 ARG B C 1
ATOM 1566 O O . ARG B 1 30 ? -9.25 -23 -4.926 1 98.38 30 ARG B O 1
ATOM 1573 N N . LEU B 1 31 ? -7.328 -23.125 -6.008 1 98.56 31 LEU B N 1
ATOM 1574 C CA . LEU B 1 31 ? -7.871 -23.141 -7.363 1 98.56 31 LEU B CA 1
ATOM 1575 C C . LEU B 1 31 ? -7.824 -24.547 -7.945 1 98.56 31 LEU B C 1
ATOM 1577 O O . LEU B 1 31 ? -6.754 -25.031 -8.32 1 98.56 31 LEU B O 1
ATOM 1581 N N . PRO B 1 32 ? -8.977 -25.203 -8.031 1 98 32 PRO B N 1
ATOM 1582 C CA . PRO B 1 32 ? -8.969 -26.562 -8.578 1 98 32 PRO B CA 1
ATOM 1583 C C . PRO B 1 32 ? -8.828 -26.594 -10.094 1 98 32 PRO B C 1
ATOM 1585 O O . PRO B 1 32 ? -9.117 -25.594 -10.766 1 98 32 PRO B O 1
ATOM 1588 N N . ASP B 1 33 ? -8.32 -27.688 -10.648 1 98.12 33 ASP B N 1
ATOM 1589 C CA . ASP B 1 33 ? -8.289 -28.047 -12.062 1 98.12 33 ASP B CA 1
ATOM 1590 C C . ASP B 1 33 ? -7.324 -27.141 -12.836 1 98.12 33 ASP B C 1
ATOM 1592 O O . ASP B 1 33 ? -7.441 -26.984 -14.055 1 98.12 33 ASP B O 1
ATOM 1596 N N . PHE B 1 34 ? -6.43 -26.5 -12.18 1 98.44 34 PHE B N 1
ATOM 1597 C CA . PHE B 1 34 ? -5.305 -25.766 -12.734 1 98.44 34 PHE B CA 1
ATOM 1598 C C . PHE B 1 34 ? -3.988 -26.234 -12.133 1 98.44 34 PHE B C 1
ATOM 1600 O O . PHE B 1 34 ? -3.975 -26.859 -11.07 1 98.44 34 PHE B O 1
ATOM 1607 N N . LYS B 1 35 ? -2.951 -25.984 -12.781 1 98.31 35 LYS B N 1
ATOM 1608 C CA . LYS B 1 35 ? -1.62 -26.203 -12.227 1 98.31 35 LYS B CA 1
ATOM 1609 C C . LYS B 1 35 ? -0.745 -24.969 -12.391 1 98.31 35 LYS B C 1
ATOM 1611 O O . LYS B 1 35 ? -0.951 -24.172 -13.305 1 98.31 35 LYS B O 1
ATOM 1616 N N . LEU B 1 36 ? 0.184 -24.766 -11.445 1 98.62 36 LEU B N 1
ATOM 1617 C CA . LEU B 1 36 ? 1.206 -23.734 -11.516 1 98.62 36 LEU B CA 1
ATOM 1618 C C . LEU B 1 36 ? 2.281 -24.094 -12.539 1 98.62 36 LEU B C 1
ATOM 1620 O O . LEU B 1 36 ? 2.746 -25.234 -12.57 1 98.62 36 LEU B O 1
ATOM 1624 N N . ASP B 1 37 ? 2.549 -23.266 -13.422 1 98.12 37 ASP B N 1
ATOM 1625 C CA . ASP B 1 37 ? 3.646 -23.406 -14.367 1 98.12 37 ASP B CA 1
ATOM 1626 C C . ASP B 1 37 ? 4.453 -22.125 -14.484 1 98.12 37 ASP B C 1
ATOM 1628 O O . ASP B 1 37 ? 4.09 -21.109 -13.891 1 98.12 37 ASP B O 1
ATOM 1632 N N . PHE B 1 38 ? 5.59 -22.219 -15.109 1 98.56 38 PHE B N 1
ATOM 1633 C CA . PHE B 1 38 ? 6.469 -21.078 -15.32 1 98.56 38 PHE B CA 1
ATOM 1634 C C . PHE B 1 38 ? 6.852 -20.953 -16.797 1 98.56 38 PHE B C 1
ATOM 1636 O O . PHE B 1 38 ? 7.074 -21.953 -17.469 1 98.56 38 PHE B O 1
ATOM 1643 N N . GLY B 1 39 ? 6.887 -19.719 -17.219 1 97.44 39 GLY B N 1
ATOM 1644 C CA . GLY B 1 39 ? 7.254 -19.578 -18.625 1 97.44 39 GLY B CA 1
ATOM 1645 C C . GLY B 1 39 ? 7.574 -18.141 -19 1 97.44 39 GLY B C 1
ATOM 1646 O O . GLY B 1 39 ? 7.652 -17.266 -18.141 1 97.44 39 GLY B O 1
ATOM 1647 N N . HIS B 1 40 ? 7.906 -18.047 -20.312 1 96 40 HIS B N 1
ATOM 1648 C CA . HIS B 1 40 ? 8.234 -16.781 -20.953 1 96 40 HIS B CA 1
ATOM 1649 C C . HIS B 1 40 ? 7.137 -16.359 -21.922 1 96 40 HIS B C 1
ATOM 1651 O O . HIS B 1 40 ? 6.676 -17.156 -22.734 1 96 40 HIS B O 1
ATOM 1657 N N . HIS B 1 41 ? 6.703 -15.094 -21.75 1 95.25 41 HIS B N 1
ATOM 1658 C CA . HIS B 1 41 ? 5.75 -14.562 -22.719 1 95.25 41 HIS B CA 1
ATOM 1659 C C . HIS B 1 41 ? 6.348 -14.539 -24.125 1 95.25 41 HIS B C 1
ATOM 1661 O O . HIS B 1 41 ? 7.352 -13.867 -24.375 1 95.25 41 HIS B O 1
ATOM 1667 N N . GLN B 1 42 ? 5.828 -15.312 -25.062 1 94.62 42 GLN B N 1
ATOM 1668 C CA . GLN B 1 42 ? 6.285 -15.43 -26.438 1 94.62 42 GLN B CA 1
ATOM 1669 C C . GLN B 1 42 ? 7.754 -15.836 -26.5 1 94.62 42 GLN B C 1
ATOM 1671 O O . GLN B 1 42 ? 8.492 -15.391 -27.391 1 94.62 42 GLN B O 1
ATOM 1676 N N . GLY B 1 43 ? 8.164 -16.516 -25.516 1 94.69 43 GLY B N 1
ATOM 1677 C CA . GLY B 1 43 ? 9.508 -17.078 -25.516 1 94.69 43 GLY B CA 1
ATOM 1678 C C . GLY B 1 43 ? 10.562 -16.062 -25.078 1 94.69 43 GLY B C 1
ATOM 1679 O O . GLY B 1 43 ? 11.758 -16.375 -25.062 1 94.69 43 GLY B O 1
ATOM 1680 N N . ARG B 1 44 ? 10.148 -14.938 -24.719 1 92.38 44 ARG B N 1
ATOM 1681 C CA . ARG B 1 44 ? 11.086 -13.898 -24.297 1 92.38 44 ARG B CA 1
ATOM 1682 C C . ARG B 1 44 ? 11.273 -13.898 -22.797 1 92.38 44 ARG B C 1
ATOM 1684 O O . ARG B 1 44 ? 10.305 -13.758 -22.047 1 92.38 44 ARG B O 1
ATOM 1691 N N . THR B 1 45 ? 12.477 -14.102 -22.453 1 92.56 45 THR B N 1
ATOM 1692 C CA . THR B 1 45 ? 12.797 -14.109 -21.031 1 92.56 45 THR B CA 1
ATOM 1693 C C . THR B 1 45 ? 12.453 -12.766 -20.391 1 92.56 45 THR B C 1
ATOM 1695 O O . THR B 1 45 ? 12.711 -11.711 -20.969 1 92.56 45 THR B O 1
ATOM 1698 N N . SER B 1 46 ? 11.852 -12.805 -19.219 1 91.5 46 SER B N 1
ATOM 1699 C CA . SER B 1 46 ? 11.531 -11.594 -18.469 1 91.5 46 SER B CA 1
ATOM 1700 C C . SER B 1 46 ? 12.781 -10.773 -18.172 1 91.5 46 SER B C 1
ATOM 1702 O O . SER B 1 46 ? 13.719 -11.273 -17.547 1 91.5 46 SER B O 1
ATOM 1704 N N . PRO B 1 47 ? 12.82 -9.555 -18.672 1 88.5 47 PRO B N 1
ATOM 1705 C CA . PRO B 1 47 ? 13.984 -8.719 -18.344 1 88.5 47 PRO B CA 1
ATOM 1706 C C . PRO B 1 47 ? 14.039 -8.352 -16.859 1 88.5 47 PRO B C 1
ATOM 1708 O O . PRO B 1 47 ? 15.102 -7.965 -16.359 1 88.5 47 PRO B O 1
ATOM 1711 N N . VAL B 1 48 ? 12.969 -8.492 -16.219 1 88.81 48 VAL B N 1
ATOM 1712 C CA . VAL B 1 48 ? 12.852 -8.094 -14.82 1 88.81 48 VAL B CA 1
ATOM 1713 C C . VAL B 1 48 ? 13.305 -9.234 -13.914 1 88.81 48 VAL B C 1
ATOM 1715 O O . VAL B 1 48 ? 14.07 -9.023 -12.969 1 88.81 48 VAL B O 1
ATOM 1718 N N . TRP B 1 49 ? 12.805 -10.453 -14.227 1 94.44 49 TRP B N 1
ATOM 1719 C CA . TRP B 1 49 ? 13 -11.57 -13.305 1 94.44 49 TRP B CA 1
ATOM 1720 C C . TRP B 1 49 ? 14.078 -12.516 -13.812 1 94.44 49 TRP B C 1
ATOM 1722 O O . TRP B 1 49 ? 14.508 -13.422 -13.094 1 94.44 49 TRP B O 1
ATOM 1732 N N . HIS B 1 50 ? 14.508 -12.344 -15.094 1 95.75 50 HIS B N 1
ATOM 1733 C CA . HIS B 1 50 ? 15.586 -13.109 -15.703 1 95.75 50 HIS B CA 1
ATOM 1734 C C . HIS B 1 50 ? 15.312 -14.609 -15.617 1 95.75 50 HIS B C 1
ATOM 1736 O O . HIS B 1 50 ? 16.219 -15.398 -15.336 1 95.75 50 HIS B O 1
ATOM 1742 N N . GLY B 1 51 ? 14.141 -15.031 -15.773 1 97.56 51 GLY B N 1
ATOM 1743 C CA . GLY B 1 51 ? 13.625 -16.391 -15.805 1 97.56 51 GLY B CA 1
ATOM 1744 C C . GLY B 1 51 ? 12.141 -16.469 -16.094 1 97.56 51 GLY B C 1
ATOM 1745 O O . GLY B 1 51 ? 11.5 -15.438 -16.328 1 97.56 51 GLY B O 1
ATOM 1746 N N . GLY B 1 52 ? 11.648 -17.672 -16.156 1 97.5 52 GLY B N 1
ATOM 1747 C CA . GLY B 1 52 ? 10.211 -17.828 -16.312 1 97.5 52 GLY B CA 1
ATOM 1748 C C . GLY B 1 52 ? 9.422 -17.266 -15.141 1 97.5 52 GLY B C 1
ATOM 1749 O O . GLY B 1 52 ? 9.844 -17.391 -13.992 1 97.5 52 GLY B O 1
ATOM 1750 N N . THR B 1 53 ? 8.266 -16.641 -15.438 1 97.31 53 THR B N 1
ATOM 1751 C CA . THR B 1 53 ? 7.355 -16.188 -14.391 1 97.31 53 THR B CA 1
ATOM 1752 C C . THR B 1 53 ? 6.137 -17.109 -14.289 1 97.31 53 THR B C 1
ATOM 1754 O O . THR B 1 53 ? 5.863 -17.875 -15.211 1 97.31 53 THR B O 1
ATOM 1757 N N . ALA B 1 54 ? 5.516 -17.047 -13.117 1 98.31 54 ALA B N 1
ATOM 1758 C CA . ALA B 1 54 ? 4.465 -18 -12.789 1 98.31 54 ALA B CA 1
ATOM 1759 C C . ALA B 1 54 ? 3.215 -17.75 -13.633 1 98.31 54 ALA B C 1
ATOM 1761 O O . ALA B 1 54 ? 2.854 -16.594 -13.891 1 98.31 54 ALA B O 1
ATOM 1762 N N . THR B 1 55 ? 2.568 -18.797 -14.016 1 98.25 55 THR B N 1
ATOM 1763 C CA . THR B 1 55 ? 1.25 -18.766 -14.641 1 98.25 55 THR B CA 1
ATOM 1764 C C . THR B 1 55 ? 0.437 -20 -14.234 1 98.25 55 THR B C 1
ATOM 1766 O O . THR B 1 55 ? 0.947 -20.891 -13.555 1 98.25 55 THR B O 1
ATOM 1769 N N . ILE B 1 56 ? -0.838 -19.938 -14.516 1 98.31 56 ILE B N 1
ATOM 1770 C CA . ILE B 1 56 ? -1.706 -21.078 -14.266 1 98.31 56 ILE B CA 1
ATOM 1771 C C . ILE B 1 56 ? -2.27 -21.594 -15.586 1 98.31 56 ILE B C 1
ATOM 1773 O O . ILE B 1 56 ? -2.555 -20.812 -16.5 1 98.31 56 ILE B O 1
ATOM 1777 N N . VAL B 1 57 ? -2.338 -22.922 -15.672 1 97.12 57 VAL B N 1
ATOM 1778 C CA . VAL B 1 57 ? -2.873 -23.578 -16.859 1 97.12 57 VAL B CA 1
ATOM 1779 C C . VAL B 1 57 ? -3.9 -24.625 -16.453 1 97.12 57 VAL B C 1
ATOM 1781 O O . VAL B 1 57 ? -3.77 -25.25 -15.398 1 97.12 57 VAL B O 1
ATOM 1784 N N . GLN B 1 58 ? -4.992 -24.75 -17.312 1 96.69 58 GLN B N 1
ATOM 1785 C CA . GLN B 1 58 ? -6 -25.766 -17.016 1 96.69 58 GLN B CA 1
ATOM 1786 C C . GLN B 1 58 ? -5.371 -27.156 -16.953 1 96.69 58 GLN B C 1
ATOM 1788 O O . GLN B 1 58 ? -4.602 -27.547 -17.828 1 96.69 58 GLN B O 1
ATOM 1793 N N . SER B 1 59 ? -5.602 -27.844 -15.914 1 97.81 59 SER B N 1
ATOM 1794 C CA . SER B 1 59 ? -5.109 -29.188 -15.625 1 97.81 59 SER B CA 1
ATOM 1795 C C . SER B 1 59 ? -6.047 -29.938 -14.68 1 97.81 59 SER B C 1
ATOM 1797 O O . SER B 1 59 ? -5.859 -29.906 -13.469 1 97.81 59 SER B O 1
ATOM 1799 N N . PRO B 1 60 ? -7.031 -30.688 -15.312 1 97.56 60 PRO B N 1
ATOM 1800 C CA . PRO B 1 60 ? -8 -31.391 -14.477 1 97.56 60 PRO B CA 1
ATOM 1801 C C . PRO B 1 60 ? -7.344 -32.281 -13.422 1 97.56 60 PRO B C 1
ATOM 1803 O O . PRO B 1 60 ? -6.449 -33.062 -13.75 1 97.56 60 PRO B O 1
ATOM 1806 N N . GLY B 1 61 ? -7.75 -32.156 -12.219 1 97.44 61 GLY B N 1
ATOM 1807 C CA . GLY B 1 61 ? -7.246 -32.969 -11.133 1 97.44 61 GLY B CA 1
ATOM 1808 C C . GLY B 1 61 ? -6.145 -32.312 -10.336 1 97.44 61 GLY B C 1
ATOM 1809 O O . GLY B 1 61 ? -5.852 -32.719 -9.211 1 97.44 61 GLY B O 1
ATOM 1810 N N . ASP B 1 62 ? -5.461 -31.312 -10.891 1 98.06 62 ASP B N 1
ATOM 1811 C CA . ASP B 1 62 ? -4.422 -30.562 -10.188 1 98.06 62 ASP B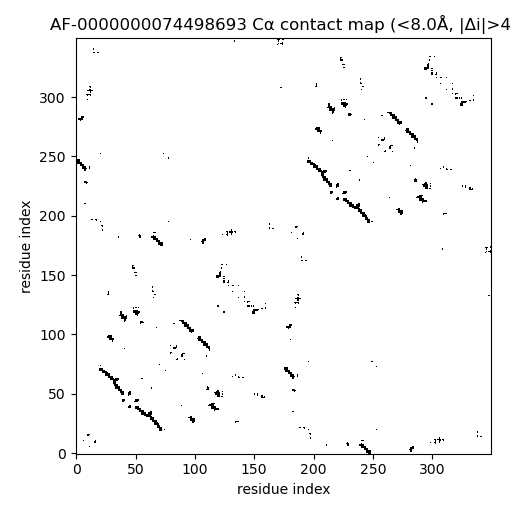 CA 1
ATOM 1812 C C . ASP B 1 62 ? -5.023 -29.375 -9.43 1 98.06 62 ASP B C 1
ATOM 1814 O O . ASP B 1 62 ? -6.238 -29.188 -9.43 1 98.06 62 ASP B O 1
ATOM 1818 N N . GLU B 1 63 ? -4.199 -28.688 -8.656 1 98.25 63 GLU B N 1
ATOM 1819 C CA . GLU B 1 63 ? -4.648 -27.531 -7.898 1 98.25 63 GLU B CA 1
ATOM 1820 C C . GLU B 1 63 ? -3.523 -26.516 -7.727 1 98.25 63 GLU B C 1
ATOM 1822 O O . GLU B 1 63 ? -2.346 -26.875 -7.73 1 98.25 63 GLU B O 1
ATOM 1827 N N . VAL B 1 64 ? -3.898 -25.312 -7.629 1 98.69 64 VAL B N 1
ATOM 1828 C CA . VAL B 1 64 ? -2.986 -24.234 -7.293 1 98.69 64 VAL B CA 1
ATOM 1829 C C . VAL B 1 64 ? -3.436 -23.562 -5.996 1 98.69 64 VAL B C 1
ATOM 1831 O O . VAL B 1 64 ? -4.609 -23.203 -5.844 1 98.69 64 VAL B O 1
ATOM 1834 N N . TRP B 1 65 ? -2.566 -23.484 -5.055 1 98.56 65 TRP B N 1
ATOM 1835 C CA . TRP B 1 65 ? -2.844 -22.734 -3.834 1 98.56 65 TRP B CA 1
ATOM 1836 C C . TRP B 1 65 ? -2.33 -21.297 -3.949 1 98.56 65 TRP B C 1
ATOM 1838 O O . TRP B 1 65 ? -1.25 -21.062 -4.496 1 98.56 65 TRP B O 1
ATOM 1848 N N . GLY B 1 66 ? -3.09 -20.391 -3.49 1 98.19 66 GLY B N 1
ATOM 1849 C CA . GLY B 1 66 ? -2.725 -18.984 -3.471 1 98.19 66 GLY B CA 1
ATOM 1850 C C . GLY B 1 66 ? -3.379 -18.219 -2.34 1 98.19 66 GLY B C 1
ATOM 1851 O O . GLY B 1 66 ? -3.863 -18.812 -1.375 1 98.19 66 GLY B O 1
ATOM 1852 N N . VAL B 1 67 ? -3.246 -16.906 -2.35 1 95.38 67 VAL B N 1
ATOM 1853 C CA . VAL B 1 67 ? -3.852 -15.992 -1.378 1 95.38 67 VAL B CA 1
ATOM 1854 C C . VAL B 1 67 ? -4.887 -15.109 -2.07 1 95.38 67 VAL B C 1
ATOM 1856 O O . VAL B 1 67 ? -4.68 -14.672 -3.205 1 95.38 67 VAL B O 1
ATOM 1859 N N . VAL B 1 68 ? -6.004 -14.945 -1.4 1 93.5 68 VAL B N 1
ATOM 1860 C CA . VAL B 1 68 ? -7.008 -13.992 -1.861 1 93.5 68 VAL B CA 1
ATOM 1861 C C . VAL B 1 68 ? -6.809 -12.648 -1.161 1 93.5 68 VAL B C 1
ATOM 1863 O O . VAL B 1 68 ? -6.855 -12.57 0.069 1 93.5 68 VAL B O 1
ATOM 1866 N N . TRP B 1 69 ? -6.488 -11.602 -2.018 1 87.69 69 TRP B N 1
ATOM 1867 C CA . TRP B 1 69 ? -6.391 -10.227 -1.527 1 87.69 69 TRP B CA 1
ATOM 1868 C C . TRP B 1 69 ? -7.699 -9.477 -1.746 1 87.69 69 TRP B C 1
ATOM 1870 O O . TRP B 1 69 ? -8.32 -9.594 -2.805 1 87.69 69 TRP B O 1
ATOM 1880 N N . LYS B 1 70 ? -8.133 -8.883 -0.714 1 83.12 70 LYS B N 1
ATOM 1881 C CA . LYS B 1 70 ? -9.188 -7.883 -0.856 1 83.12 70 LYS B CA 1
ATOM 1882 C C . LYS B 1 70 ? -8.602 -6.504 -1.156 1 83.12 70 LYS B C 1
ATOM 1884 O O . LYS B 1 70 ? -7.738 -6.016 -0.425 1 83.12 70 LYS B O 1
ATOM 1889 N N . MET B 1 71 ? -8.992 -5.918 -2.289 1 78.06 71 MET B N 1
ATOM 1890 C CA . MET B 1 71 ? -8.414 -4.633 -2.664 1 78.06 71 MET B CA 1
ATOM 1891 C C . MET B 1 71 ? -9.477 -3.705 -3.242 1 78.06 71 MET B C 1
ATOM 1893 O O . MET B 1 71 ? -10.531 -4.164 -3.691 1 78.06 71 MET B O 1
ATOM 1897 N N . ASN B 1 72 ? -9.164 -2.465 -3.219 1 71.06 72 ASN B N 1
ATOM 1898 C CA . ASN B 1 72 ? -10.047 -1.491 -3.854 1 71.06 72 ASN B CA 1
ATOM 1899 C C . ASN B 1 72 ? -9.977 -1.579 -5.375 1 71.06 72 ASN B C 1
ATOM 1901 O O . ASN B 1 72 ? -8.891 -1.748 -5.941 1 71.06 72 ASN B O 1
ATOM 1905 N N . THR B 1 73 ? -11.148 -1.465 -6.012 1 73.62 73 THR B N 1
ATOM 1906 C CA . THR B 1 73 ? -11.219 -1.537 -7.469 1 73.62 73 THR B CA 1
ATOM 1907 C C . THR B 1 73 ? -10.32 -0.478 -8.102 1 73.62 73 THR B C 1
ATOM 1909 O O . THR B 1 73 ? -9.828 -0.66 -9.219 1 73.62 73 THR B O 1
ATOM 1912 N N . SER B 1 74 ? -10.039 0.58 -7.383 1 67.94 74 SER B N 1
ATOM 1913 C CA . SER B 1 74 ? -9.203 1.651 -7.906 1 67.94 74 SER B CA 1
ATOM 1914 C C . SER B 1 74 ? -7.75 1.203 -8.031 1 67.94 74 SER B C 1
ATOM 1916 O O . SER B 1 74 ? -6.965 1.82 -8.758 1 67.94 74 SER B O 1
ATOM 1918 N N . ASN B 1 75 ? -7.484 0.102 -7.375 1 72.31 75 ASN B N 1
ATOM 1919 C CA . ASN B 1 75 ? -6.113 -0.399 -7.398 1 72.31 75 ASN B CA 1
ATOM 1920 C C . ASN B 1 75 ? -5.906 -1.413 -8.516 1 72.31 75 ASN B C 1
ATOM 1922 O O . ASN B 1 75 ? -4.777 -1.826 -8.789 1 72.31 75 ASN B O 1
ATOM 1926 N N . LEU B 1 76 ? -7 -1.77 -9.188 1 77.06 76 LEU B N 1
ATOM 1927 C CA . LEU B 1 76 ? -6.934 -2.811 -10.211 1 77.06 76 LEU B CA 1
ATOM 1928 C C . LEU B 1 76 ? -6.09 -2.357 -11.398 1 77.06 76 LEU B C 1
ATOM 1930 O O . LEU B 1 76 ? -5.402 -3.17 -12.023 1 77.06 76 LEU B O 1
ATOM 1934 N N . SER B 1 77 ? -6.145 -1.063 -11.664 1 76.88 77 SER B N 1
ATOM 1935 C CA . SER B 1 77 ? -5.348 -0.56 -12.781 1 76.88 77 SER B CA 1
ATOM 1936 C C . SER B 1 77 ? -3.855 -0.689 -12.492 1 76.88 77 SER B C 1
ATOM 1938 O O . SER B 1 77 ? -3.072 -1.016 -13.391 1 76.88 77 SER B O 1
ATOM 1940 N N . SER B 1 78 ? -3.451 -0.399 -11.258 1 74.75 78 SER B N 1
ATOM 1941 C CA . SER B 1 78 ? -2.055 -0.559 -10.867 1 74.75 78 SER B CA 1
ATOM 1942 C C . SER B 1 78 ? -1.63 -2.021 -10.922 1 74.75 78 SER B C 1
ATOM 1944 O O . SER B 1 78 ? -0.518 -2.338 -11.352 1 74.75 78 SER B O 1
ATOM 1946 N N . LEU B 1 79 ? -2.473 -2.922 -10.5 1 83.31 79 LEU B N 1
ATOM 1947 C CA . LEU B 1 79 ? -2.203 -4.355 -10.57 1 83.31 79 LEU B CA 1
ATOM 1948 C C . LEU B 1 79 ? -2.059 -4.809 -12.016 1 83.31 79 LEU B C 1
ATOM 1950 O O . LEU B 1 79 ? -1.162 -5.594 -12.336 1 83.31 79 LEU B O 1
ATOM 1954 N N . ASP B 1 80 ? -2.936 -4.32 -12.93 1 86.25 80 ASP B N 1
ATOM 1955 C CA . ASP B 1 80 ? -2.848 -4.621 -14.359 1 86.25 80 ASP B CA 1
ATOM 1956 C C . ASP B 1 80 ? -1.506 -4.168 -14.93 1 86.25 80 ASP B C 1
ATOM 1958 O O . ASP B 1 80 ? -0.929 -4.844 -15.789 1 86.25 80 ASP B O 1
ATOM 1962 N N . LYS B 1 81 ? -1.071 -3.012 -14.508 1 81.06 81 LYS B N 1
ATOM 1963 C CA . LYS B 1 81 ? 0.218 -2.504 -14.969 1 81.06 81 LYS B CA 1
ATOM 1964 C C . LYS B 1 81 ? 1.36 -3.4 -14.5 1 81.06 81 LYS B C 1
ATOM 1966 O O . LYS B 1 81 ? 2.283 -3.689 -15.266 1 81.06 81 LYS B O 1
ATOM 1971 N N . GLN B 1 82 ? 1.303 -3.836 -13.234 1 82.25 82 GLN B N 1
ATOM 1972 C CA . GLN B 1 82 ? 2.32 -4.723 -12.68 1 82.25 82 GLN B CA 1
ATOM 1973 C C . GLN B 1 82 ? 2.408 -6.023 -13.477 1 82.25 82 GLN B C 1
ATOM 1975 O O . GLN B 1 82 ? 3.498 -6.566 -13.664 1 82.25 82 GLN B O 1
ATOM 1980 N N . GLU B 1 83 ? 1.215 -6.512 -13.953 1 90.38 83 GLU B N 1
ATOM 1981 C CA . GLU B 1 83 ? 1.146 -7.789 -14.656 1 90.38 83 GLU B CA 1
ATOM 1982 C C . GLU B 1 83 ? 1.325 -7.598 -16.156 1 90.38 83 GLU B C 1
ATOM 1984 O O . GLU B 1 83 ? 1.273 -8.57 -16.922 1 90.38 83 GLU B O 1
ATOM 1989 N N . GLY B 1 84 ? 1.571 -6.406 -16.625 1 88.5 84 GLY B N 1
ATOM 1990 C CA . GLY B 1 84 ? 1.831 -6.121 -18.031 1 88.5 84 GLY B CA 1
ATOM 1991 C C . GLY B 1 84 ? 0.638 -6.395 -18.938 1 88.5 84 GLY B C 1
ATOM 1992 O O . GLY B 1 84 ? 0.796 -6.879 -20.047 1 88.5 84 GLY B O 1
ATOM 1993 N N . VAL B 1 85 ? -0.585 -6.082 -18.438 1 90.81 85 VAL B N 1
ATOM 1994 C CA . VAL B 1 85 ? -1.799 -6.355 -19.203 1 90.81 85 VAL B CA 1
ATOM 1995 C C . VAL B 1 85 ? -1.8 -5.535 -20.484 1 90.81 85 VAL B C 1
ATOM 1997 O O . VAL B 1 85 ? -2.098 -6.055 -21.562 1 90.81 85 VAL B O 1
ATOM 2000 N N . ALA B 1 86 ? -1.437 -4.266 -20.422 1 87.06 86 ALA B N 1
ATOM 2001 C CA . ALA B 1 86 ? -1.417 -3.387 -21.594 1 87.06 86 ALA B CA 1
ATOM 2002 C C . ALA B 1 86 ? -0.425 -3.887 -22.641 1 87.06 86 ALA B C 1
ATOM 2004 O O . ALA B 1 86 ? -0.651 -3.73 -23.844 1 87.06 86 ALA B O 1
ATOM 2005 N N . ASP B 1 87 ? 0.633 -4.543 -22.203 1 89.88 87 ASP B N 1
ATOM 2006 C CA . ASP B 1 87 ? 1.666 -5.059 -23.094 1 89.88 87 ASP B CA 1
ATOM 2007 C C . ASP B 1 87 ? 1.315 -6.461 -23.578 1 89.88 87 ASP B C 1
ATOM 2009 O O . ASP B 1 87 ? 2.07 -7.062 -24.359 1 89.88 87 ASP B O 1
ATOM 2013 N N . GLY B 1 88 ? 0.268 -7.023 -23.094 1 92.12 88 GLY B N 1
ATOM 2014 C CA . GLY B 1 88 ? -0.198 -8.328 -23.547 1 92.12 88 GLY B CA 1
ATOM 2015 C C . GLY B 1 88 ? 0.519 -9.477 -22.859 1 92.12 88 GLY B C 1
ATOM 2016 O O . GLY B 1 88 ? 0.459 -10.617 -23.344 1 92.12 88 GLY B O 1
ATOM 2017 N N . ILE B 1 89 ? 1.227 -9.25 -21.812 1 93.31 89 ILE B N 1
ATOM 2018 C CA . ILE B 1 89 ? 1.979 -10.305 -21.141 1 93.31 89 ILE B CA 1
ATOM 2019 C C . ILE B 1 89 ? 1.018 -11.242 -20.406 1 93.31 89 ILE B C 1
ATOM 2021 O O . ILE B 1 89 ? 0.996 -12.445 -20.672 1 93.31 89 ILE B O 1
ATOM 2025 N N . TYR B 1 90 ? 0.274 -10.688 -19.438 1 96.5 90 TYR B N 1
ATOM 2026 C CA . TYR B 1 90 ? -0.782 -11.445 -18.781 1 96.5 90 TYR B CA 1
ATOM 2027 C C . TYR B 1 90 ? -2.158 -10.922 -19.172 1 96.5 90 TYR B C 1
ATOM 2029 O O . TYR B 1 90 ? -2.311 -9.742 -19.516 1 96.5 90 TYR B O 1
ATOM 2037 N N . VAL B 1 91 ? -3.188 -11.766 -19.125 1 96.75 91 VAL B N 1
ATOM 2038 C CA . VAL B 1 91 ? -4.586 -11.391 -19.297 1 96.75 91 VAL B CA 1
ATOM 2039 C C . VAL B 1 91 ? -5.344 -11.617 -17.984 1 96.75 91 VAL B C 1
ATOM 2041 O O . VA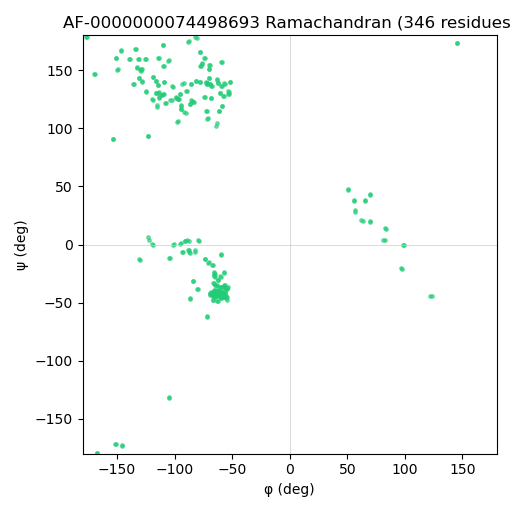L B 1 91 ? -5.121 -12.625 -17.312 1 96.75 91 VAL B O 1
ATOM 2044 N N . PRO B 1 92 ? -6.117 -10.594 -17.562 1 96.06 92 PRO B N 1
ATOM 2045 C CA . PRO B 1 92 ? -6.984 -10.859 -16.422 1 96.06 92 PRO B CA 1
ATOM 2046 C C . PRO B 1 92 ? -8.023 -11.938 -16.703 1 96.06 92 PRO B C 1
ATOM 2048 O O . PRO B 1 92 ? -8.578 -12 -17.797 1 96.06 92 PRO B O 1
ATOM 2051 N N . ILE B 1 93 ? -8.25 -12.812 -15.75 1 96.44 93 ILE B N 1
ATOM 2052 C CA . ILE B 1 93 ? -9.281 -13.844 -15.844 1 96.44 93 ILE B 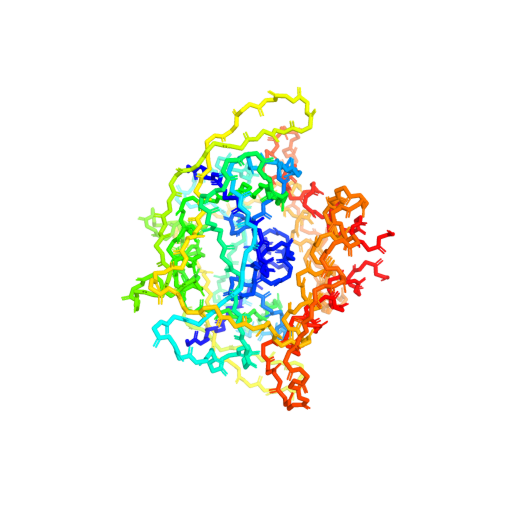CA 1
ATOM 2053 C C . ILE B 1 93 ? -10.102 -13.867 -14.555 1 96.44 93 ILE B C 1
ATOM 2055 O O . ILE B 1 93 ? -9.641 -13.406 -13.508 1 96.44 93 ILE B O 1
ATOM 2059 N N . GLU B 1 94 ? -11.336 -14.289 -14.688 1 96.44 94 GLU B N 1
ATOM 2060 C CA . GLU B 1 94 ? -12.172 -14.539 -13.516 1 96.44 94 GLU B CA 1
ATOM 2061 C C . GLU B 1 94 ? -12.188 -16.031 -13.164 1 96.44 94 GLU B C 1
ATOM 2063 O O . GLU B 1 94 ? -12.461 -16.875 -14.023 1 96.44 94 GLU B O 1
ATOM 2068 N N . ILE B 1 95 ? -11.875 -16.328 -11.938 1 96.75 95 ILE B N 1
ATOM 2069 C CA . ILE B 1 95 ? -11.805 -17.719 -11.508 1 96.75 95 ILE B CA 1
ATOM 2070 C C . ILE B 1 95 ? -12.578 -17.906 -10.203 1 96.75 95 ILE B C 1
ATOM 2072 O O . ILE B 1 95 ? -12.844 -16.922 -9.5 1 96.75 95 ILE B O 1
ATOM 2076 N N . ASN B 1 96 ? -12.93 -19.156 -9.961 1 97.31 96 ASN B N 1
ATOM 2077 C CA . ASN B 1 96 ? -13.516 -19.547 -8.688 1 97.31 96 ASN B CA 1
ATOM 2078 C C . ASN B 1 96 ? -12.539 -20.359 -7.844 1 97.31 96 ASN B C 1
ATOM 2080 O O . ASN B 1 96 ? -12.031 -21.391 -8.297 1 97.31 96 ASN B O 1
ATOM 2084 N N . VAL B 1 97 ? -12.273 -19.844 -6.652 1 98.06 97 VAL B N 1
ATOM 2085 C CA . VAL B 1 97 ? -11.367 -20.547 -5.75 1 98.06 97 VAL B CA 1
ATOM 2086 C C . VAL B 1 97 ? -12.125 -21.016 -4.512 1 98.06 97 VAL B C 1
ATOM 2088 O O . VAL B 1 97 ? -13.219 -20.516 -4.219 1 98.06 97 VAL B O 1
ATOM 2091 N N . HIS B 1 98 ? -11.539 -21.984 -3.832 1 97.69 98 HIS B N 1
ATOM 2092 C CA . HIS B 1 98 ? -12.133 -22.562 -2.627 1 97.69 98 HIS B CA 1
ATOM 2093 C C . HIS B 1 98 ? -11.297 -22.234 -1.393 1 97.69 98 HIS B C 1
ATOM 2095 O O . HIS B 1 98 ? -10.117 -22.578 -1.332 1 97.69 98 HIS B O 1
ATOM 2101 N N . THR B 1 99 ? -11.93 -21.688 -0.434 1 95.69 99 THR B N 1
ATOM 2102 C CA . THR B 1 99 ? -11.25 -21.453 0.835 1 95.69 99 THR B CA 1
ATOM 2103 C C . THR B 1 99 ? -11.148 -22.75 1.634 1 95.69 99 THR B C 1
ATOM 2105 O O . THR B 1 99 ? -11.844 -23.734 1.346 1 95.69 99 THR B O 1
ATOM 2108 N N . PRO B 1 100 ? -10.297 -22.734 2.666 1 91.06 100 PRO B N 1
ATOM 2109 C CA . PRO B 1 100 ? -10.195 -23.938 3.5 1 91.06 100 PRO B CA 1
ATOM 2110 C C . PRO B 1 100 ? -11.523 -24.297 4.172 1 91.06 100 PRO B C 1
ATOM 2112 O O . PRO B 1 100 ? -11.797 -25.469 4.41 1 91.06 100 PRO B O 1
ATOM 2115 N N . ALA B 1 101 ? -12.352 -23.312 4.406 1 92.19 101 ALA B N 1
ATOM 2116 C CA . ALA B 1 101 ? -13.641 -23.547 5.051 1 92.19 101 ALA B CA 1
ATOM 2117 C C . ALA B 1 101 ? -14.68 -24.016 4.043 1 9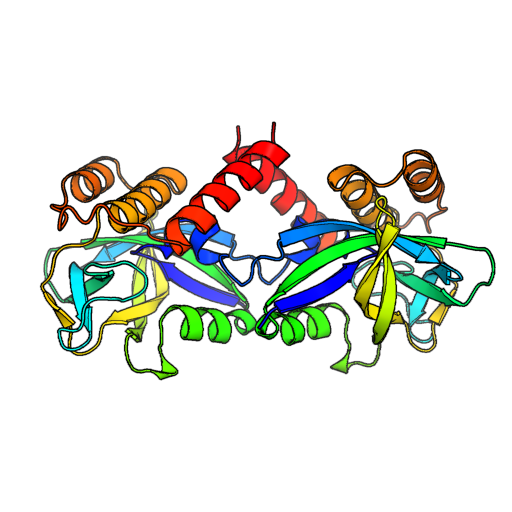2.19 101 ALA B C 1
ATOM 2119 O O . ALA B 1 101 ? -15.82 -24.328 4.414 1 92.19 101 ALA B O 1
ATOM 2120 N N . GLY B 1 102 ? -14.344 -24.047 2.795 1 92.94 102 GLY B N 1
ATOM 2121 C CA . GLY B 1 102 ? -15.242 -24.578 1.787 1 92.94 102 GLY B CA 1
ATOM 2122 C C . GLY B 1 102 ? -16.016 -23.516 1.047 1 92.94 102 GLY B C 1
ATOM 2123 O O . GLY B 1 102 ? -16.812 -23.812 0.149 1 92.94 102 GLY B O 1
ATOM 2124 N N . LYS B 1 103 ? -15.812 -22.312 1.387 1 94.56 103 LYS B N 1
ATOM 2125 C CA . LYS B 1 103 ? -16.469 -21.203 0.68 1 94.56 103 LYS B CA 1
ATOM 2126 C C . LYS B 1 103 ? -15.859 -21.016 -0.708 1 94.56 103 LYS B C 1
ATOM 2128 O O . LYS B 1 103 ? -14.648 -21.094 -0.88 1 94.56 103 LYS B O 1
ATOM 2133 N N . VAL B 1 104 ? -16.781 -20.75 -1.699 1 96.62 104 VAL B N 1
ATOM 2134 C CA . VAL B 1 104 ? -16.328 -20.469 -3.059 1 96.62 104 VAL B CA 1
ATOM 2135 C C . VAL B 1 104 ? -16.297 -18.953 -3.279 1 96.62 104 VAL B C 1
ATOM 2137 O O . VAL B 1 104 ? -17.266 -18.266 -3.002 1 96.62 104 VAL B O 1
ATOM 2140 N N . LEU B 1 105 ? -15.141 -18.438 -3.713 1 95.19 105 LEU B N 1
ATOM 2141 C CA . LEU B 1 105 ? -14.961 -17.016 -4.016 1 95.19 105 LEU B CA 1
ATOM 2142 C C . LEU B 1 105 ? -14.656 -16.812 -5.496 1 95.19 105 LEU B C 1
ATOM 2144 O O . LEU B 1 105 ? -13.836 -17.531 -6.07 1 95.19 105 LEU B O 1
ATOM 2148 N N . THR B 1 106 ? -15.391 -15.914 -6.082 1 96.44 106 THR B N 1
ATOM 2149 C CA . THR B 1 106 ? -15.031 -15.469 -7.422 1 96.44 106 THR B CA 1
ATOM 2150 C C . THR B 1 106 ? -13.961 -14.383 -7.359 1 96.44 106 THR B C 1
ATOM 2152 O O . THR B 1 106 ? -14.148 -13.352 -6.699 1 96.44 106 THR B O 1
ATOM 2155 N N . CYS B 1 107 ? -12.812 -14.625 -8.016 1 95.62 107 CYS B N 1
ATOM 2156 C CA . CYS B 1 107 ? -11.672 -13.719 -7.922 1 95.62 107 CYS B CA 1
ATOM 2157 C C . CYS B 1 107 ? -11.164 -13.344 -9.312 1 95.62 107 CYS B C 1
ATOM 2159 O O . CYS B 1 107 ? -11.336 -14.109 -10.266 1 95.62 107 CYS B O 1
ATOM 2161 N N . ARG B 1 108 ? -10.617 -12.148 -9.328 1 95.19 108 ARG B N 1
ATOM 2162 C CA . ARG B 1 108 ? -9.742 -11.805 -10.453 1 95.19 108 ARG B CA 1
ATOM 2163 C C . ARG B 1 108 ? -8.367 -12.445 -10.289 1 95.19 108 ARG B C 1
ATOM 2165 O O . ARG B 1 108 ? -7.852 -12.555 -9.172 1 95.19 108 ARG B O 1
ATOM 2172 N N . SER B 1 109 ? -7.734 -12.961 -11.312 1 97.44 109 SER B N 1
ATOM 2173 C CA . SER B 1 109 ? -6.359 -13.445 -11.391 1 97.44 109 SER B CA 1
ATOM 2174 C C . SER B 1 109 ? -5.762 -13.18 -12.766 1 97.44 109 SER B C 1
ATOM 2176 O O . SER B 1 109 ? -6.273 -12.352 -13.523 1 97.44 109 SER B O 1
ATOM 2178 N N . TYR B 1 110 ? -4.602 -13.688 -13 1 97.56 110 TYR B N 1
ATOM 2179 C CA . TYR B 1 110 ? -3.904 -13.391 -14.242 1 97.56 110 TYR B CA 1
ATOM 2180 C C . TYR B 1 110 ? -3.299 -14.648 -14.852 1 97.56 110 TYR B C 1
ATOM 2182 O O . TYR B 1 110 ? -2.773 -15.5 -14.133 1 97.56 110 TYR B O 1
ATOM 2190 N N . GLN B 1 111 ? -3.424 -14.766 -16.125 1 97.75 111 GLN B N 1
ATOM 2191 C CA . GLN B 1 111 ? -2.842 -15.859 -16.875 1 97.75 111 GLN B CA 1
ATOM 2192 C C . GLN B 1 111 ? -1.951 -15.344 -18 1 97.75 111 GLN B C 1
ATOM 2194 O O . GLN B 1 111 ? -2.324 -14.406 -18.719 1 97.75 111 GLN B O 1
ATOM 2199 N N . MET B 1 112 ? -0.721 -15.922 -18.109 1 97.06 112 MET B N 1
ATOM 2200 C CA . MET B 1 112 ? 0.211 -15.484 -19.156 1 97.06 112 MET B CA 1
ATOM 2201 C C . MET B 1 112 ? -0.291 -15.867 -20.531 1 97.06 112 MET B C 1
ATOM 2203 O O . MET B 1 112 ? -0.782 -16.984 -20.734 1 97.06 112 MET B O 1
ATOM 2207 N N . ARG B 1 113 ? -0.182 -14.938 -21.484 1 93.94 113 ARG B N 1
ATOM 2208 C CA . ARG B 1 113 ? -0.506 -15.219 -22.875 1 93.94 113 ARG B CA 1
ATOM 2209 C C . ARG B 1 113 ? 0.69 -15.82 -23.609 1 93.94 113 ARG B C 1
ATOM 2211 O O . ARG B 1 113 ? 1.826 -15.383 -23.406 1 93.94 113 ARG B O 1
ATOM 2218 N N . ASP B 1 114 ? 0.445 -16.844 -24.453 1 94.94 114 ASP B N 1
ATOM 2219 C CA . ASP B 1 114 ? 1.443 -17.422 -25.344 1 94.94 114 ASP B CA 1
ATOM 2220 C C . ASP B 1 114 ? 2.727 -17.766 -24.594 1 94.94 114 ASP B C 1
ATOM 2222 O O . ASP B 1 114 ? 3.818 -17.375 -25 1 94.94 114 ASP B O 1
ATOM 2226 N N . TYR B 1 115 ? 2.508 -18.422 -23.453 1 93.06 115 TYR B N 1
ATOM 2227 C CA . TYR B 1 115 ? 3.738 -18.641 -22.688 1 93.06 115 TYR B CA 1
ATOM 2228 C C . TYR B 1 115 ? 4.5 -19.844 -23.234 1 93.06 115 TYR B C 1
ATOM 2230 O O . TYR B 1 115 ? 3.896 -20.781 -23.75 1 93.06 115 TYR B O 1
ATOM 2238 N N . VAL B 1 116 ? 5.738 -19.766 -23.297 1 97.19 116 VAL B N 1
ATOM 2239 C CA . VAL B 1 116 ? 6.676 -20.844 -23.562 1 97.19 116 VAL B CA 1
ATOM 2240 C C . VAL B 1 116 ? 7.332 -21.297 -22.266 1 97.19 116 VAL B C 1
ATOM 2242 O O . VAL B 1 116 ? 7.961 -20.5 -21.562 1 97.19 116 VAL B O 1
ATOM 2245 N N . ARG B 1 117 ? 7.215 -22.547 -22 1 97.31 117 ARG B N 1
ATOM 2246 C CA . ARG B 1 117 ? 7.676 -23.062 -20.719 1 97.31 117 ARG B CA 1
ATOM 2247 C C . ARG B 1 117 ? 9.148 -22.75 -20.5 1 97.31 117 ARG B C 1
ATOM 2249 O O . ARG B 1 117 ? 9.953 -22.844 -21.438 1 97.31 117 ARG B O 1
ATOM 2256 N N . GLY B 1 118 ? 9.523 -22.375 -19.312 1 97.19 118 GLY B N 1
ATOM 2257 C CA . GLY B 1 118 ? 10.875 -22.109 -18.875 1 97.19 118 GLY B CA 1
ATOM 2258 C C . GLY B 1 118 ? 10.984 -21.922 -17.375 1 97.19 118 GLY B C 1
ATOM 2259 O O . GLY B 1 118 ? 10.062 -21.406 -16.734 1 97.19 118 GLY B O 1
ATOM 2260 N N . PRO B 1 119 ? 12.094 -22.344 -16.812 1 98 119 PRO B N 1
ATOM 2261 C CA . PRO B 1 119 ? 12.242 -22.297 -15.359 1 98 119 PRO B CA 1
ATOM 2262 C C . PRO B 1 119 ? 12.383 -20.859 -14.828 1 98 119 PRO B C 1
ATOM 2264 O O . PRO B 1 119 ? 12.867 -19.984 -15.547 1 98 119 PRO B O 1
ATOM 2267 N N . PRO B 1 120 ? 11.938 -20.641 -13.586 1 98.44 120 PRO B N 1
ATOM 2268 C CA . PRO B 1 120 ? 12.133 -19.328 -12.953 1 98.44 120 PRO B CA 1
ATOM 2269 C C . PRO B 1 120 ? 13.578 -19.094 -12.523 1 98.44 120 PRO B C 1
ATOM 2271 O O . PRO B 1 120 ? 14.367 -20.031 -12.461 1 98.44 120 PRO B O 1
ATOM 2274 N N . SER B 1 121 ? 13.938 -17.797 -12.32 1 98.25 121 SER B N 1
ATOM 2275 C CA . SER B 1 121 ? 15.188 -17.5 -11.633 1 98.25 121 SER B CA 1
ATOM 2276 C C . SER B 1 121 ? 15.109 -17.875 -10.156 1 98.25 121 SER B C 1
ATOM 2278 O O . SER B 1 121 ? 14.016 -17.969 -9.594 1 98.25 121 SER B O 1
ATOM 2280 N N . PRO B 1 122 ? 16.281 -18.156 -9.539 1 98.31 122 PRO B N 1
ATOM 2281 C CA . PRO B 1 122 ? 16.281 -18.438 -8.102 1 98.31 122 PRO B CA 1
ATOM 2282 C C . PRO B 1 122 ? 15.641 -17.312 -7.285 1 98.31 122 PRO B C 1
ATOM 2284 O O . PRO B 1 122 ? 14.938 -17.578 -6.305 1 98.31 122 PRO B O 1
ATOM 2287 N N . GLN B 1 123 ? 15.891 -16.047 -7.691 1 97.06 123 GLN B N 1
ATOM 2288 C CA . GLN B 1 123 ? 15.352 -14.891 -6.973 1 97.06 123 GLN B CA 1
ATOM 2289 C C . GLN B 1 123 ? 13.828 -14.859 -7.039 1 97.06 123 GLN B C 1
ATOM 2291 O O . GLN B 1 123 ? 13.164 -14.609 -6.031 1 97.06 123 GLN B O 1
ATOM 2296 N N . TYR B 1 124 ? 13.32 -15.109 -8.203 1 97.31 124 TYR B N 1
ATOM 2297 C CA . TYR B 1 124 ? 11.875 -15.117 -8.391 1 97.31 124 TYR B CA 1
ATOM 2298 C C . TYR B 1 124 ? 11.227 -16.219 -7.562 1 97.31 124 TYR B C 1
ATOM 2300 O O . TYR B 1 124 ? 10.219 -15.984 -6.891 1 97.31 124 TYR B O 1
ATOM 2308 N N . LYS B 1 125 ? 11.758 -17.391 -7.641 1 98.12 125 LYS B N 1
ATOM 2309 C CA . LYS B 1 125 ? 11.266 -18.5 -6.832 1 98.12 125 LYS B CA 1
ATOM 2310 C C . LYS B 1 125 ? 11.266 -18.141 -5.348 1 98.12 125 LYS B C 1
ATOM 2312 O O . LYS B 1 125 ? 10.32 -18.453 -4.625 1 98.12 125 LYS B O 1
ATOM 2317 N N . LYS B 1 126 ? 12.352 -17.547 -4.949 1 97.56 126 LYS B N 1
ATOM 2318 C CA . LYS B 1 126 ? 12.461 -17.172 -3.539 1 97.56 126 LYS B CA 1
ATOM 2319 C C . LYS B 1 126 ? 11.312 -16.266 -3.115 1 97.56 126 LYS B C 1
ATOM 2321 O O . LYS B 1 126 ? 10.758 -16.422 -2.023 1 97.56 126 LYS B O 1
ATOM 2326 N N . VAL B 1 127 ? 10.969 -15.32 -3.908 1 95.56 127 VAL B N 1
ATOM 2327 C CA . VAL B 1 127 ? 9.867 -14.398 -3.617 1 95.56 127 VAL B CA 1
ATOM 2328 C C . VAL B 1 127 ? 8.57 -15.188 -3.459 1 95.56 127 VAL B C 1
ATOM 2330 O O . VAL B 1 127 ? 7.785 -14.922 -2.543 1 95.56 127 VAL B O 1
ATOM 2333 N N . ILE B 1 128 ? 8.336 -16.109 -4.379 1 97.69 128 ILE B N 1
ATOM 2334 C CA . ILE B 1 128 ? 7.137 -16.938 -4.324 1 97.69 128 ILE B CA 1
ATOM 2335 C C . ILE B 1 128 ? 7.117 -17.734 -3.018 1 97.69 128 ILE B C 1
ATOM 2337 O O . ILE B 1 128 ? 6.102 -17.766 -2.318 1 97.69 128 ILE B O 1
ATOM 2341 N N . CYS B 1 129 ? 8.227 -18.297 -2.664 1 98.06 129 CYS B N 1
ATOM 2342 C CA . CYS B 1 129 ? 8.32 -19.109 -1.455 1 98.06 129 CYS B CA 1
ATOM 2343 C C . CYS B 1 129 ? 8.117 -18.266 -0.209 1 98.06 129 CYS B C 1
ATOM 2345 O O . CYS B 1 129 ? 7.449 -18.688 0.735 1 98.06 129 CYS B O 1
ATOM 2347 N N . MET B 1 130 ? 8.734 -17.109 -0.184 1 94.88 130 MET B N 1
ATOM 2348 C CA . MET B 1 130 ? 8.523 -16.188 0.925 1 94.88 130 MET B CA 1
ATOM 2349 C C . MET B 1 130 ? 7.039 -15.852 1.083 1 94.88 130 MET B C 1
ATOM 2351 O O . MET B 1 130 ? 6.52 -15.828 2.199 1 94.88 130 MET B O 1
ATOM 2355 N N . GLY B 1 131 ? 6.352 -15.617 -0.019 1 94.06 131 GLY B N 1
ATOM 2356 C CA . GLY B 1 131 ? 4.926 -15.312 0.018 1 94.06 131 GLY B CA 1
ATOM 2357 C C . GLY B 1 131 ? 4.086 -16.484 0.505 1 94.06 131 GLY B C 1
ATOM 2358 O O . GLY B 1 131 ? 3.143 -16.297 1.275 1 94.06 131 GLY B O 1
ATOM 2359 N N . ALA B 1 132 ? 4.438 -17.641 0.021 1 96.06 132 ALA B N 1
ATOM 2360 C CA . ALA B 1 132 ? 3.727 -18.828 0.458 1 96.06 132 ALA B CA 1
ATOM 2361 C C . ALA B 1 132 ? 3.85 -19.031 1.967 1 96.06 132 ALA B C 1
ATOM 2363 O O . ALA B 1 132 ? 2.871 -19.359 2.639 1 96.06 132 ALA B O 1
ATOM 2364 N N . LYS B 1 133 ? 4.992 -18.828 2.449 1 94.56 133 LYS B N 1
ATOM 2365 C CA . LYS B 1 133 ? 5.242 -18.938 3.885 1 94.56 133 LYS B CA 1
ATOM 2366 C C . LYS B 1 133 ? 4.512 -17.844 4.66 1 94.56 133 LYS B C 1
ATOM 2368 O O . LYS B 1 133 ? 3.865 -18.125 5.672 1 94.56 133 LYS B O 1
ATOM 2373 N N . GLN B 1 134 ? 4.629 -16.625 4.207 1 88.25 134 GLN B N 1
ATOM 2374 C CA . GLN B 1 134 ? 4.008 -15.484 4.855 1 88.25 134 GLN B CA 1
ATOM 2375 C C . GLN B 1 134 ? 2.51 -15.703 5.043 1 88.25 134 GLN B C 1
ATOM 2377 O O . GLN B 1 134 ? 1.938 -15.281 6.051 1 88.25 134 GLN B O 1
ATOM 2382 N N . ASN B 1 135 ? 1.875 -16.328 4.113 1 90.81 135 ASN B N 1
ATOM 2383 C CA . ASN B 1 135 ? 0.421 -16.453 4.133 1 90.81 135 ASN B CA 1
ATOM 2384 C C . ASN B 1 135 ? -0.02 -17.828 4.621 1 90.81 135 ASN B C 1
ATOM 2386 O O . ASN B 1 135 ? -1.215 -18.125 4.66 1 90.81 135 ASN B O 1
ATOM 2390 N N . GLY B 1 136 ? 0.896 -18.641 4.922 1 93.06 136 GLY B N 1
ATOM 2391 C CA . GLY B 1 136 ? 0.59 -19.938 5.504 1 93.06 136 GLY B CA 1
ATOM 2392 C C . GLY B 1 136 ? -0.07 -20.891 4.523 1 93.06 136 GLY B C 1
ATOM 2393 O O . GLY B 1 136 ? -1.057 -21.547 4.859 1 93.06 136 GLY B O 1
ATOM 2394 N N . LEU B 1 137 ? 0.386 -20.953 3.309 1 95.69 137 LEU B N 1
ATOM 2395 C CA . LEU B 1 137 ? -0.088 -21.984 2.395 1 95.69 137 LEU B CA 1
ATOM 2396 C C . LEU B 1 137 ? 0.191 -23.375 2.953 1 95.69 137 LEU B C 1
ATOM 2398 O O . LEU B 1 137 ? 1.058 -23.547 3.814 1 95.69 137 LEU B O 1
ATOM 2402 N N . PRO B 1 138 ? -0.569 -24.391 2.494 1 96.62 138 PRO B N 1
ATOM 2403 C CA . PRO B 1 138 ? -0.343 -25.75 3.014 1 96.62 138 PRO B CA 1
ATOM 2404 C C . PRO B 1 138 ? 1.12 -26.172 2.922 1 96.62 138 PRO B C 1
ATOM 2406 O O . PRO B 1 138 ? 1.792 -25.891 1.93 1 96.62 138 PRO B O 1
ATOM 2409 N N . THR B 1 139 ? 1.56 -26.859 3.984 1 97.75 139 THR B N 1
ATOM 2410 C CA . THR B 1 139 ? 2.961 -27.25 4.125 1 97.75 139 THR B CA 1
ATOM 2411 C C . THR B 1 139 ? 3.434 -28.031 2.904 1 97.75 139 THR B C 1
ATOM 2413 O O . THR B 1 139 ? 4.516 -27.766 2.375 1 97.75 139 THR B O 1
ATOM 2416 N N . GLU B 1 140 ? 2.684 -28.969 2.49 1 97.94 140 GLU B N 1
ATOM 2417 C CA . GLU B 1 140 ? 3.07 -29.797 1.351 1 97.94 140 GLU B CA 1
ATOM 2418 C C . GLU B 1 140 ? 3.199 -28.953 0.081 1 97.94 140 GLU B C 1
ATOM 2420 O O . GLU B 1 140 ? 4.051 -29.234 -0.768 1 97.94 140 GLU B O 1
ATOM 2425 N N . TYR B 1 141 ? 2.363 -28 -0.068 1 98.25 141 TYR B N 1
ATOM 2426 C CA . TYR B 1 141 ? 2.43 -27.109 -1.227 1 98.25 141 TYR B CA 1
ATOM 2427 C C . TYR B 1 141 ? 3.68 -26.234 -1.179 1 98.25 141 TYR B C 1
ATOM 2429 O O . TYR B 1 141 ? 4.32 -26.016 -2.205 1 98.25 141 TYR B O 1
ATOM 2437 N N . GLN B 1 142 ? 4.016 -25.734 -0.007 1 98.31 142 GLN B N 1
ATOM 2438 C CA . GLN B 1 142 ? 5.246 -24.969 0.153 1 98.31 142 GLN B CA 1
ATOM 2439 C C . GLN B 1 142 ? 6.469 -25.797 -0.245 1 98.31 142 GLN B C 1
ATOM 2441 O O . GLN B 1 142 ? 7.387 -25.281 -0.886 1 98.31 142 GLN B O 1
ATOM 2446 N N . LYS B 1 143 ? 6.449 -27.062 0.138 1 98.38 143 LYS B N 1
ATOM 2447 C CA . LYS B 1 143 ? 7.555 -27.938 -0.243 1 98.38 143 LYS B CA 1
ATOM 2448 C C . LYS B 1 143 ? 7.648 -28.078 -1.76 1 98.38 143 LYS B C 1
ATOM 2450 O O . LYS B 1 143 ? 8.75 -28.109 -2.318 1 98.38 143 LYS B O 1
ATOM 2455 N N . LYS B 1 144 ? 6.512 -28.219 -2.352 1 98.25 144 LYS B N 1
ATOM 2456 C CA . LYS B 1 144 ? 6.484 -28.297 -3.811 1 98.25 144 LYS B CA 1
ATOM 2457 C C . LYS B 1 144 ? 7.086 -27.047 -4.441 1 98.25 144 LYS B C 1
ATOM 2459 O O . LYS B 1 144 ? 7.812 -27.141 -5.438 1 98.25 144 LYS B O 1
ATOM 2464 N N . LEU B 1 145 ? 6.734 -25.875 -3.916 1 98.56 145 LEU B N 1
ATOM 2465 C CA . LEU B 1 145 ? 7.285 -24.625 -4.418 1 98.56 145 LEU B CA 1
ATOM 2466 C C . LEU B 1 145 ? 8.797 -24.578 -4.238 1 98.56 145 LEU B C 1
ATOM 2468 O O . LEU B 1 145 ? 9.523 -24.156 -5.145 1 98.56 145 LEU B O 1
ATOM 2472 N N . GLU B 1 146 ? 9.297 -25.031 -3.078 1 98.38 146 GLU B N 1
ATOM 2473 C CA . GLU B 1 146 ? 10.727 -25.031 -2.773 1 98.38 146 GLU B CA 1
ATOM 2474 C C . GLU B 1 146 ? 11.492 -25.984 -3.695 1 98.38 146 GLU B C 1
ATOM 2476 O O . GLU B 1 146 ? 12.672 -25.766 -3.98 1 98.38 146 GLU B O 1
ATOM 2481 N N . ALA B 1 147 ? 10.836 -26.969 -4.184 1 98.25 147 ALA B N 1
ATOM 2482 C CA . ALA B 1 147 ? 11.484 -28 -4.977 1 98.25 147 ALA B CA 1
ATOM 2483 C C . ALA B 1 147 ? 11.555 -27.609 -6.449 1 98.25 147 ALA B C 1
ATOM 2485 O O . ALA B 1 147 ? 12.195 -28.281 -7.254 1 98.25 147 ALA B O 1
ATOM 2486 N N . ILE B 1 148 ? 10.945 -26.531 -6.863 1 98.19 148 ILE B N 1
ATOM 2487 C CA . ILE B 1 148 ? 10.93 -26.109 -8.258 1 98.19 148 ILE B CA 1
ATOM 2488 C C . ILE B 1 148 ? 12.359 -25.859 -8.742 1 98.19 148 ILE B C 1
ATOM 2490 O O . ILE B 1 148 ? 13.141 -25.188 -8.062 1 98.19 148 ILE B O 1
ATOM 2494 N N . GLU B 1 149 ? 12.719 -26.422 -9.867 1 98.19 149 GLU B N 1
ATOM 2495 C CA . GLU B 1 149 ? 14.023 -26.188 -10.477 1 98.19 149 GLU B CA 1
ATOM 2496 C C . GLU B 1 149 ? 14.117 -24.781 -11.062 1 98.19 149 GLU B C 1
ATOM 2498 O O . GLU B 1 149 ? 13.172 -24.297 -11.68 1 98.19 149 GLU B O 1
ATOM 2503 N N . THR B 1 150 ? 15.227 -24.172 -10.867 1 98.56 150 THR B N 1
ATOM 2504 C CA . THR B 1 150 ? 15.445 -22.812 -11.352 1 98.56 150 THR B CA 1
ATOM 2505 C C . THR B 1 150 ? 16.453 -22.797 -12.5 1 98.56 150 THR B C 1
ATOM 2507 O O . THR B 1 150 ? 17.031 -23.828 -12.836 1 98.56 150 THR B O 1
ATOM 2510 N N . ASN B 1 151 ? 16.625 -21.641 -13.148 1 98.19 151 ASN B N 1
ATOM 2511 C CA . ASN B 1 151 ? 17.562 -21.531 -14.258 1 98.19 151 ASN B CA 1
ATOM 2512 C C . ASN B 1 151 ? 18.969 -21.156 -13.773 1 98.19 151 ASN B C 1
ATOM 2514 O O . ASN B 1 151 ? 19.844 -20.828 -14.57 1 98.19 151 ASN B O 1
ATOM 2518 N N . ASN B 1 152 ? 19.219 -21.047 -12.531 1 97.81 152 ASN B N 1
ATOM 2519 C CA . ASN B 1 152 ? 20.484 -20.781 -11.867 1 97.81 152 ASN B CA 1
ATOM 2520 C C . ASN B 1 152 ? 21.031 -19.406 -12.227 1 97.81 152 ASN B C 1
ATOM 2522 O O . ASN B 1 152 ? 22.25 -19.188 -12.203 1 97.81 152 ASN B O 1
ATOM 2526 N N . TYR B 1 153 ? 20.188 -18.516 -12.703 1 97.75 153 TYR B N 1
ATOM 2527 C CA . TYR B 1 153 ? 20.609 -17.141 -12.938 1 97.75 153 TYR B CA 1
ATOM 2528 C C . TYR B 1 153 ? 21.25 -16.547 -11.688 1 97.75 153 TYR B C 1
ATOM 2530 O O . TYR B 1 153 ? 20.672 -16.609 -10.594 1 97.75 153 TYR B O 1
ATOM 2538 N N . ALA B 1 154 ? 22.406 -15.914 -11.766 1 96.44 154 ALA B N 1
ATOM 2539 C CA . ALA B 1 154 ? 23.156 -15.438 -10.609 1 96.44 154 ALA B CA 1
ATOM 2540 C C . ALA B 1 154 ? 23.422 -13.9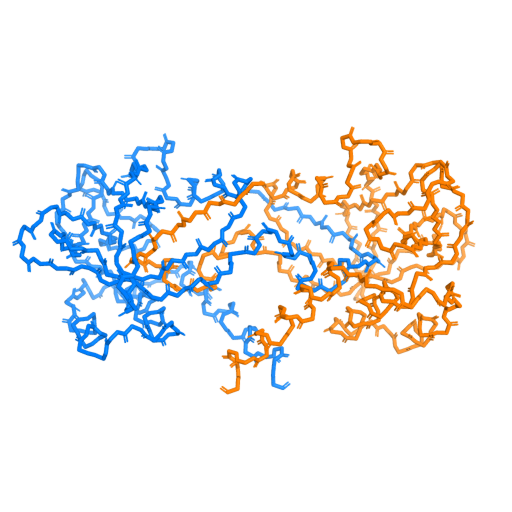38 -10.695 1 96.44 154 ALA B C 1
ATOM 2542 O O . ALA B 1 154 ? 24.156 -13.375 -9.883 1 96.44 154 ALA B O 1
ATOM 2543 N N . GLY B 1 155 ? 22.859 -13.297 -11.68 1 95.38 155 GLY B N 1
ATOM 2544 C CA . GLY B 1 155 ? 23.047 -11.867 -11.82 1 95.38 155 GLY B CA 1
ATOM 2545 C C . GLY B 1 155 ? 22.125 -11.055 -10.938 1 95.38 155 GLY B C 1
ATOM 2546 O O . GLY B 1 155 ? 21.328 -11.617 -10.18 1 95.38 155 GLY B O 1
ATOM 2547 N N . PRO B 1 156 ? 22.297 -9.797 -11.031 1 93.06 156 PRO B N 1
ATOM 2548 C CA . PRO B 1 156 ? 21.438 -8.914 -10.227 1 93.06 156 PRO B CA 1
ATOM 2549 C C . PRO B 1 156 ? 19.984 -8.906 -10.703 1 93.06 156 PRO B C 1
ATOM 2551 O O . PRO B 1 156 ? 19.719 -8.961 -11.906 1 93.06 156 PRO B O 1
ATOM 2554 N N . VAL B 1 157 ? 19.109 -8.938 -9.773 1 93.19 157 VAL B N 1
ATOM 2555 C CA . VAL B 1 157 ? 17.672 -8.758 -10.008 1 93.19 157 VAL B CA 1
ATOM 2556 C C . VAL B 1 157 ? 17.172 -7.59 -9.164 1 93.19 157 VAL B C 1
ATOM 2558 O O . VAL B 1 157 ? 16.75 -7.781 -8.016 1 93.19 157 VAL B O 1
ATOM 2561 N N . PRO B 1 158 ? 17.141 -6.375 -9.734 1 86.31 158 PRO B N 1
ATOM 2562 C CA . PRO B 1 158 ? 16.875 -5.152 -8.969 1 86.31 158 PRO B CA 1
ATOM 2563 C C . PRO B 1 158 ? 15.547 -5.211 -8.211 1 86.31 158 PRO B C 1
ATOM 2565 O O . PRO B 1 158 ? 15.469 -4.797 -7.055 1 86.31 158 PRO B O 1
ATOM 2568 N N . ILE B 1 159 ? 14.547 -5.723 -8.797 1 86.5 159 ILE B N 1
ATOM 2569 C CA . ILE B 1 159 ? 13.242 -5.777 -8.148 1 86.5 159 ILE B CA 1
ATOM 2570 C C . ILE B 1 159 ? 13.312 -6.691 -6.93 1 86.5 159 ILE B C 1
ATOM 2572 O O . ILE B 1 159 ? 12.641 -6.441 -5.926 1 86.5 159 ILE B O 1
ATOM 2576 N N . PHE B 1 160 ? 14.094 -7.754 -6.992 1 91.38 160 PHE B N 1
ATOM 2577 C CA . PHE B 1 160 ? 14.273 -8.648 -5.852 1 91.38 160 PHE B CA 1
ATOM 2578 C C . PHE B 1 160 ? 14.906 -7.902 -4.68 1 91.38 160 PHE B C 1
ATOM 2580 O O . PHE B 1 160 ? 14.484 -8.07 -3.531 1 91.38 160 PHE B O 1
ATOM 2587 N N . GLU B 1 161 ? 15.836 -7.082 -5 1 87.12 161 GLU B N 1
ATOM 2588 C CA . GLU B 1 161 ? 16.484 -6.277 -3.965 1 87.12 161 GLU B CA 1
ATOM 2589 C C . GLU B 1 161 ? 15.492 -5.309 -3.32 1 87.12 161 GLU B C 1
ATOM 2591 O O . GLU B 1 161 ? 15.523 -5.102 -2.105 1 87.12 161 GLU B O 1
ATOM 2596 N N . GLU B 1 162 ? 14.711 -4.742 -4.137 1 80.81 162 GLU B N 1
ATOM 2597 C CA . GLU B 1 162 ? 13.688 -3.834 -3.623 1 80.81 162 GLU B CA 1
ATOM 2598 C C . GLU B 1 162 ? 12.719 -4.562 -2.701 1 80.81 162 GLU B C 1
ATOM 2600 O O . GLU B 1 162 ? 12.328 -4.031 -1.658 1 80.81 162 GLU B O 1
ATOM 2605 N N . ILE B 1 163 ? 12.359 -5.73 -3.035 1 85.06 163 ILE B N 1
ATOM 2606 C CA . ILE B 1 163 ? 11.43 -6.531 -2.248 1 85.06 163 ILE B CA 1
ATOM 2607 C C . ILE B 1 163 ? 12.07 -6.902 -0.913 1 85.06 163 ILE B C 1
ATOM 2609 O O . ILE B 1 163 ? 11.438 -6.789 0.141 1 85.06 163 ILE B O 1
ATOM 2613 N N . GLU B 1 164 ? 13.281 -7.293 -1.011 1 86.44 164 GLU B N 1
ATOM 2614 C CA . GLU B 1 164 ? 13.984 -7.641 0.222 1 86.44 164 GLU B CA 1
ATOM 2615 C C . GLU B 1 164 ? 14.055 -6.445 1.17 1 86.44 164 GLU B C 1
ATOM 2617 O O . GLU B 1 164 ? 13.891 -6.602 2.383 1 86.44 164 GLU B O 1
ATOM 2622 N N . ALA B 1 165 ? 14.328 -5.285 0.641 1 77 165 ALA B N 1
ATOM 2623 C CA . ALA B 1 165 ? 14.367 -4.07 1.451 1 77 165 ALA B CA 1
ATOM 2624 C C . ALA B 1 165 ? 13.008 -3.787 2.078 1 77 165 ALA B C 1
ATOM 2626 O O . ALA B 1 165 ? 12.922 -3.4 3.246 1 77 165 ALA B O 1
ATOM 2627 N N . ALA B 1 166 ? 11.984 -3.986 1.311 1 74.38 166 ALA B N 1
ATOM 2628 C CA . ALA B 1 166 ? 10.625 -3.764 1.805 1 74.38 166 ALA B CA 1
ATOM 2629 C C . ALA B 1 166 ? 10.281 -4.754 2.914 1 74.38 166 ALA B C 1
ATOM 2631 O O . ALA B 1 166 ? 9.617 -4.391 3.891 1 74.38 166 ALA B O 1
ATOM 2632 N N . VAL B 1 167 ? 10.711 -5.984 2.762 1 80.12 167 VAL B N 1
ATOM 2633 C CA . VAL B 1 167 ? 10.477 -7.016 3.77 1 80.12 167 VAL B CA 1
ATOM 2634 C C . VAL B 1 167 ? 11.195 -6.645 5.066 1 80.12 167 VAL B C 1
ATOM 2636 O O . VAL B 1 167 ? 10.625 -6.77 6.152 1 80.12 167 VAL B O 1
ATOM 2639 N N . LYS B 1 168 ? 12.398 -6.121 4.914 1 75.69 168 LYS B N 1
ATOM 2640 C CA . LYS B 1 168 ? 13.18 -5.707 6.082 1 75.69 168 LYS B CA 1
ATOM 2641 C C . LYS B 1 168 ? 12.516 -4.527 6.789 1 75.69 168 LYS B C 1
ATOM 2643 O O . LYS B 1 168 ? 12.469 -4.48 8.023 1 75.69 168 LYS B O 1
ATOM 2648 N N . ALA B 1 169 ? 12.062 -3.652 6.027 1 62.91 169 ALA B N 1
ATOM 2649 C CA . ALA B 1 169 ? 11.422 -2.461 6.578 1 62.91 169 ALA B CA 1
ATOM 2650 C C . ALA B 1 169 ? 10.133 -2.82 7.312 1 62.91 169 ALA B C 1
ATOM 2652 O O . ALA B 1 169 ? 9.797 -2.207 8.328 1 62.91 169 ALA B O 1
ATOM 2653 N N . SER B 1 170 ? 9.43 -3.703 6.738 1 64.94 170 SER B N 1
ATOM 2654 C CA . SER B 1 170 ? 8.18 -4.125 7.355 1 64.94 170 SER B CA 1
ATOM 2655 C C . SER B 1 170 ? 8.43 -4.836 8.68 1 64.94 170 SER B C 1
ATOM 2657 O O . SER B 1 170 ? 7.609 -4.758 9.602 1 64.94 170 SER B O 1
ATOM 2659 N N . LYS B 1 171 ? 9.555 -5.398 8.727 1 62.38 171 LYS B N 1
ATOM 2660 C CA . LYS B 1 171 ? 9.914 -6.09 9.961 1 62.38 171 LYS B CA 1
ATOM 2661 C C . LYS B 1 171 ? 10.406 -5.102 11.016 1 62.38 171 LYS B C 1
ATOM 2663 O O . LYS B 1 171 ? 10.141 -5.281 12.211 1 62.38 171 LYS B O 1
ATOM 2668 N N . ALA B 1 172 ? 11.211 -4.008 10.547 1 51.5 172 ALA B N 1
ATOM 2669 C CA . ALA B 1 172 ? 11.773 -3.031 11.477 1 51.5 172 ALA B CA 1
ATOM 2670 C C . ALA B 1 172 ? 10.672 -2.209 12.141 1 51.5 172 ALA B C 1
ATOM 2672 O O . ALA B 1 172 ? 10.828 -1.758 13.281 1 51.5 172 ALA B O 1
ATOM 2673 N N . ASN B 1 173 ? 9.805 -1.866 11.523 1 43.47 173 ASN B N 1
ATOM 2674 C CA . ASN B 1 173 ? 8.727 -1.084 12.125 1 43.47 173 ASN B CA 1
ATOM 2675 C C . ASN B 1 173 ? 8.047 -1.849 13.25 1 43.47 173 ASN B C 1
ATOM 2677 O O . ASN B 1 173 ? 7.262 -1.272 14.016 1 43.47 173 ASN B O 1
ATOM 2681 N N . PHE B 1 174 ? 8.375 -3.123 13.43 1 38.03 174 PHE B N 1
ATOM 2682 C CA . PHE B 1 174 ? 7.766 -3.92 14.492 1 38.03 174 PHE B CA 1
ATOM 2683 C C . PHE B 1 174 ? 8.82 -4.426 15.469 1 38.03 174 PHE B C 1
ATOM 2685 O O . PHE B 1 174 ? 8.5 -5.098 16.453 1 38.03 174 PHE B O 1
ATOM 2692 N N . ALA B 1 175 ? 10.055 -4.008 15.125 1 34.53 175 ALA B N 1
ATOM 2693 C CA . ALA B 1 175 ? 11.055 -4.332 16.141 1 34.53 175 ALA B CA 1
ATOM 2694 C C . ALA B 1 175 ? 11.109 -3.246 17.219 1 34.53 175 ALA B C 1
ATOM 2696 O O . ALA B 1 175 ? 11.094 -2.055 16.906 1 34.53 175 ALA B O 1
#

Radius of gyration: 22.18 Å; Cα contacts (8 Å, |Δi|>4): 749; chains: 2; bounding box: 42×66×50 Å

Secondary structure (DSSP, 8-state):
-EEEEEE-SGGGSHHHHTTTT--EEEEEEEEEEEEEEEEEETTBPPTTTSS-EEEEEEEEEEEEEEEEEEEEGGGHHHHHHHTTTTTTSEEEEEEEEE-TTS-EEEEEEEEESSEEE-PPPHHHHHHHHHHHHHTT--HHHHHHHHT-------S--HHHHHHHHHHHHHHHTT-/-EEEEEE-SGGGSHHHHTTTT--EEEEEEEEEEEEEEEEEETTBPPTTTSS-EEEEEEEEEEEEEEEEEEEEGGGHHHHHHHTTTTTTSEEEEEEEEE-TTS-EEEEEEEEESSEEE-PPPHHHHHHHHHHHHHTT--HHHHHHHHT-------S--HHHHHHHHHHHHHHHTT-

Sequence (350 aa):
MEALYFAYGSNLLRERLLLGSAAAPCGTARLPDFKLDFGHHQGRTSPVWHGGTATIVQSPGDEVWGVVWKMNTSNLSSLDKQEGVADGIYVPIEINVHTPAGKVLTCRSYQMRDYVRGPPSPQYKKVICMGAKQNGLPTEYQKKLEAIETNNYAGPVPIFEEIEAAVKASKANFAMEALYFAYGSNLLRERLLLGSAAAPCGTARLPDFKLDFGHHQGRTSPVWHGGTATIVQSPGDEVWGVVWKMNTSNLSSLDKQEGVADGIYVPIEINVHTPAGKVLTCRSYQMRDYVRGPPSPQYKKVICMGAKQNGLPTEYQKKLEAIETNNYAGPVPIFEEIEAAVKASKANFA

pLDDT: mean 89.54, std 12.41, range [34.53, 98.69]

InterPro domains:
  IPR013024 Gamma-glutamyl cyclotransferase-like [cd06661] (5-112)
  IPR017939 Gamma-glutamylcyclotransferase [PTHR12935] (4-168)
  IPR036568 Gamma-glutamyl cyclotransferase-like superfamily [SSF110857] (4-131)

Foldseek 3Di:
DDDDDDDDPPVVDVCVVCVQVDWDWPAKWKAAQKDKFWFDQQRDADPQFRWTDIFIDGHHPDMDMDIDTDHHPVNVVVVCVVCCVVVQQKDKDWGWIAHPVGDIDIDIDIGGPPTDGIFTAPLNLVVVLVRCVVRVPPPVVSVVSVPGDHPPDDDDNVVSVVVVVVVVVVVVVVD/DDDDDDDDPPVVDVCVVCVQVDWDWPAKWKAAQKDKFWFDQQRDADPQFRWTDIFIDGHHPDMDMDIDTDHHPVNVVVVCVVCCVVVQQKDKDWGWIAHPVGDIDIDIDIGGDPTDGIFTAPLNLVVVLVRCVVRVPPPVVSVVSVPGDHPPDDDDNVVSVVVVVVVVVVVVVVD

Organism: Anas platyrhynchos platyrhynchos (NCBI:txid8840)

Solvent-accessible surface area (backbone atoms only — not comparable to full-atom values): 18062 Å² total; per-residue (Å²): 112,78,37,43,36,46,25,69,34,53,51,36,16,65,55,49,56,35,56,57,72,39,63,42,78,72,41,50,29,34,31,70,34,19,32,76,44,36,20,11,49,73,63,41,67,34,87,68,55,57,21,19,46,66,28,59,44,88,31,84,86,37,56,32,68,32,34,31,28,38,28,32,55,85,44,48,61,59,50,36,57,76,50,30,37,92,78,54,35,21,42,80,43,82,44,67,31,33,31,90,86,64,50,78,43,75,24,39,35,63,31,56,38,65,56,33,79,36,46,23,9,49,67,50,48,47,42,27,46,53,7,35,59,75,60,61,50,58,68,71,55,49,49,54,58,69,64,56,69,54,63,71,56,81,71,90,41,70,65,57,52,52,35,52,51,44,50,50,49,50,35,50,78,40,102,112,77,37,42,35,46,25,70,34,54,50,36,17,64,53,49,55,34,56,56,72,40,64,42,79,74,42,49,30,35,30,69,34,19,32,74,44,35,21,10,49,74,63,41,66,35,87,67,55,58,21,18,45,67,29,59,44,86,32,84,87,40,57,33,68,30,34,32,27,38,27,32,55,83,45,47,61,58,53,37,57,76,50,30,38,91,77,54,36,22,43,81,43,82,43,67,29,32,31,89,87,64,50,76,42,76,23,40,34,64,31,56,40,65,54,32,79,36,45,23,9,49,65,48,47,48,41,28,47,51,8,36,59,74,61,60,50,57,68,72,57,49,50,54,58,70,65,57,67,52,64,70,54,80,70,91,40,70,64,57,54,50,35,52,50,46,50,50,50,50,35,50,78,42,102

Nearest PDB structures (foldseek):
  3cry-assembly1_B  TM=8.779E-01  e=1.366E-20  Homo sapiens
  2q53-assembly1_A  TM=8.732E-01  e=6.513E-21  Homo sapiens
  2rbh-assembly1_B  TM=8.761E-01  e=2.866E-20  Homo sapiens
  6ky1-assembly1_A  TM=6.713E-01  e=1.116E-04  Homo sapiens
  7ev9-assembly1_A  TM=2.164E-01  e=2.131E+00  Methylococcus capsulatus str. Bath